Protein AF-A0A9P6HU43-F1 (afdb_monomer)

Seco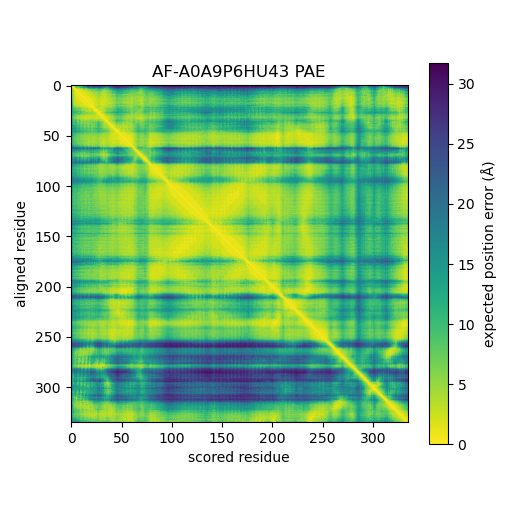ndary structure (DSSP, 8-state):
-PPPHHHHHHHHHHHHHHHHHHT---BTTB---B-SEE-PPPP--TTS-HHHHHHHHHHHHTS---TT-SB--TT----HHHHHHHHHHHS--S--HHHHHHHHHHHHHHHHHHHHHHHHHHHHHHHHHHHHHTTTTTT--HHHHHHHH-HHHHHHHHHHHHHHHHHHHHHTT--SHHHHHHHHHHHHHHHHHH-SS--TTTEEEEEPP-TTSHHHHHHHHHTTPPPPP-TTEEEEE-EE-TTHHHHHHHHHHH---SS--EEEEEEE-TT------SS-----SS----------EEEETTEEEE----PPSS-EEEEEEES-------EE---

Nearest PDB structures (foldseek):
  3g6i-assembly1_A-2  TM=4.650E-01  e=1.103E+00  Bacteroides thetaiotaomicron VPI-5482
  5i6j-assembly1_A-2  TM=5.867E-01  e=7.299E+00  Homo sapiens
  1g73-assembly2_B  TM=2.980E-01  e=1.232E+00  Homo sapiens
  6h2f-assembly1_J  TM=3.408E-01  e=2.683E+00  Aeromonas hydrophila subsp. hydrophila AL09-71
  6yvd-assembly1_D  TM=2.848E-01  e=2.032E+00  Saccharomyces cerevisiae S288C

Solvent-accessible surface area (backbone atoms only — not comparable to full-atom values): 19223 Å² total; per-residue (Å²): 126,89,65,50,73,41,45,53,35,52,54,40,48,53,49,51,49,54,34,62,74,64,71,58,82,40,39,92,93,36,63,56,68,42,72,36,50,60,68,85,73,60,78,83,50,100,43,46,56,64,28,57,35,41,26,43,53,37,58,65,65,38,55,15,74,47,79,71,41,61,50,40,38,93,78,52,89,51,32,49,72,52,51,52,50,56,48,62,74,68,57,88,48,79,66,56,72,70,59,39,52,49,39,55,50,27,48,53,50,27,53,53,25,48,56,48,27,54,57,30,44,56,51,44,48,56,52,50,50,55,31,48,77,69,56,73,45,71,86,54,34,46,77,66,45,38,79,81,75,24,64,68,34,54,52,23,50,54,46,30,52,52,28,47,52,52,29,54,54,53,49,62,75,46,77,53,74,62,24,52,50,50,52,51,54,50,50,29,47,46,50,17,74,65,38,76,55,61,40,90,52,29,18,32,49,17,31,57,92,58,88,77,46,62,65,52,48,49,49,16,61,76,70,71,38,71,38,77,77,65,50,53,41,37,35,34,56,23,67,47,43,86,62,52,62,59,52,52,50,52,52,62,72,67,48,86,68,95,83,51,65,52,74,48,78,46,76,45,57,65,88,64,76,59,74,83,73,76,35,27,64,74,71,56,99,57,80,68,65,69,79,64,78,89,40,59,22,40,70,52,97,87,39,74,49,60,66,84,72,83,58,62,89,51,66,46,80,47,75,50,73,42,75,79,85,81,86,76,72,70,43,69,32,81,77

Foldseek 3Di:
DDADLLNQQQVLLVVVLCCVVAVPFADQVGFAAAELADDDQQDFDPLEDCQSNQQRLCCVQQQDDDLLESYRDNPHDGGPLRVVLVVLLPDCLPDDDPLNVQLNVLSVQLVVLLVQLVVLLVVLVVVVVVCVVVCVCPLAFSLRVCVPPRVSNVVSLVSNVVSLVSNLVSLVVRDDPSSVVSSVVSVLSSCQSRDFDDDPLRWDKHQDDDLPCPVQSVCCVVVVHRGDDSSRIGIHFGKDQPCPNVVVVVDVVVPDDPPDWDKDKDKDFQPDRRDPPGRNRDDDPDPSPHPPDAFHFYCDPSDTHGPPDSRDGGMDMDMDTDRDDHDTDMDTGVD

Structure (mmCIF, N/CA/C/O backbone):
data_AF-A0A9P6HU43-F1
#
_entry.id   AF-A0A9P6HU43-F1
#
loop_
_atom_site.group_PDB
_atom_site.id
_atom_site.type_symbol
_atom_site.label_atom_id
_atom_site.label_alt_id
_atom_site.label_comp_id
_atom_site.label_asym_id
_atom_site.label_entity_id
_atom_site.label_seq_id
_atom_site.pdbx_PDB_ins_code
_atom_site.Cartn_x
_atom_site.Cartn_y
_atom_site.Cartn_z
_atom_site.occupancy
_atom_site.B_iso_or_equiv
_atom_site.auth_seq_id
_atom_site.auth_comp_id
_atom_site.auth_asym_id
_atom_site.auth_atom_id
_atom_site.pdbx_PDB_model_num
ATOM 1 N N . MET A 1 1 ? 12.531 -18.047 17.718 1.00 34.84 1 MET A N 1
ATOM 2 C CA . MET A 1 1 ? 12.399 -19.137 18.714 1.00 34.84 1 MET A CA 1
ATOM 3 C C . MET A 1 1 ? 11.610 -20.216 18.009 1.00 34.84 1 MET A C 1
ATOM 5 O O . MET A 1 1 ? 10.640 -19.823 17.377 1.00 34.84 1 MET A O 1
ATOM 9 N N . PRO A 1 2 ? 12.009 -21.497 18.045 1.00 39.94 2 PRO A N 1
ATOM 10 C CA . PRO A 1 2 ? 11.183 -22.535 17.442 1.00 39.94 2 PRO A CA 1
ATOM 11 C C . PRO A 1 2 ? 9.837 -22.561 18.176 1.00 39.94 2 PRO A C 1
ATOM 13 O O . PRO A 1 2 ? 9.814 -22.695 19.400 1.00 39.94 2 PRO A O 1
ATOM 16 N N . CYS A 1 3 ? 8.750 -22.329 17.440 1.00 57.25 3 CYS A N 1
ATOM 17 C CA . CYS A 1 3 ? 7.381 -22.476 17.934 1.00 57.25 3 CYS A CA 1
ATOM 18 C C . CYS A 1 3 ? 7.157 -23.951 18.306 1.00 57.25 3 CYS A C 1
ATOM 20 O O . CYS A 1 3 ? 7.658 -24.834 17.607 1.00 57.25 3 CYS A O 1
ATOM 22 N N . SER A 1 4 ? 6.451 -24.239 19.401 1.00 65.62 4 SER A N 1
ATOM 23 C CA . SER A 1 4 ? 6.096 -25.626 19.730 1.00 65.62 4 SER A CA 1
ATOM 24 C C . SER A 1 4 ? 5.106 -26.186 18.693 1.00 65.62 4 SER A C 1
ATOM 26 O O . SER A 1 4 ? 4.400 -25.428 18.023 1.00 65.62 4 SER A O 1
ATOM 28 N N . ASN A 1 5 ? 5.006 -27.515 18.559 1.00 66.00 5 ASN A N 1
ATOM 29 C CA . ASN A 1 5 ? 3.969 -28.131 17.713 1.00 66.00 5 ASN A CA 1
ATOM 30 C C . ASN A 1 5 ? 2.555 -27.730 18.170 1.00 66.00 5 ASN A C 1
ATOM 32 O O . ASN A 1 5 ? 1.656 -27.585 17.343 1.00 66.00 5 ASN A O 1
ATOM 36 N N . ALA A 1 6 ? 2.375 -27.504 19.473 1.00 67.00 6 ALA A N 1
ATOM 37 C CA . ALA A 1 6 ? 1.127 -27.016 20.038 1.00 67.00 6 ALA A CA 1
ATOM 38 C C . ALA A 1 6 ? 0.809 -25.579 19.579 1.00 67.00 6 ALA A C 1
ATOM 40 O O . ALA A 1 6 ? -0.312 -25.305 19.152 1.00 67.00 6 ALA A O 1
ATOM 41 N N . ASP A 1 7 ? 1.794 -24.675 19.565 1.00 66.81 7 ASP A N 1
ATOM 42 C CA . ASP A 1 7 ? 1.605 -23.321 19.028 1.00 66.81 7 ASP A CA 1
ATOM 43 C C . ASP A 1 7 ? 1.235 -23.361 17.537 1.00 66.81 7 ASP A C 1
ATOM 45 O O . ASP A 1 7 ? 0.316 -22.667 17.104 1.00 66.81 7 ASP A O 1
ATOM 49 N N . ARG A 1 8 ? 1.899 -24.217 16.747 1.00 69.50 8 ARG A N 1
ATOM 50 C CA . ARG A 1 8 ? 1.577 -24.427 15.323 1.00 69.50 8 ARG A CA 1
ATOM 51 C C . ARG A 1 8 ? 0.121 -24.860 15.123 1.00 69.50 8 ARG A C 1
ATOM 53 O O . ARG A 1 8 ? -0.598 -24.247 14.335 1.00 69.50 8 ARG A O 1
ATOM 60 N N . ASN A 1 9 ? -0.332 -25.872 15.860 1.00 72.56 9 ASN A N 1
ATOM 61 C CA . ASN A 1 9 ? -1.702 -26.379 15.755 1.00 72.56 9 ASN A CA 1
ATOM 62 C C . ASN A 1 9 ? -2.754 -25.342 16.179 1.00 72.56 9 ASN A C 1
ATOM 64 O O . ASN A 1 9 ? -3.801 -25.242 15.539 1.00 72.56 9 ASN A O 1
ATOM 68 N N . LEU A 1 10 ? -2.472 -24.529 17.204 1.00 73.31 10 LEU A N 1
ATOM 69 C CA . LEU A 1 10 ? -3.344 -23.420 17.604 1.00 73.31 10 LEU A CA 1
ATOM 70 C C . LEU A 1 10 ? -3.546 -22.432 16.444 1.00 73.31 10 LEU A C 1
ATOM 72 O O . LEU A 1 10 ? -4.669 -22.018 16.151 1.00 73.31 10 LEU A O 1
ATOM 76 N N . TRP A 1 11 ? -2.463 -22.047 15.771 1.00 73.25 11 TRP A N 1
ATOM 77 C CA . TRP A 1 11 ? -2.522 -21.048 14.707 1.00 73.25 11 TRP A CA 1
ATOM 78 C C . TRP A 1 11 ? -3.239 -21.548 13.458 1.00 73.25 11 TRP A C 1
ATOM 80 O O . TRP A 1 11 ? -4.011 -20.796 12.861 1.00 73.25 11 TRP A O 1
ATOM 90 N N . LEU A 1 12 ? -3.052 -22.816 13.102 1.00 74.88 12 LEU A N 1
ATOM 91 C CA . LEU A 1 12 ? -3.792 -23.447 12.014 1.00 74.88 12 LEU A CA 1
ATOM 92 C C . LEU A 1 12 ? -5.278 -23.653 12.366 1.00 74.88 12 LEU A C 1
ATOM 94 O O . LEU A 1 12 ? -6.129 -23.439 11.504 1.00 74.88 12 LEU A O 1
ATOM 98 N N . ALA A 1 13 ? -5.627 -23.959 13.627 1.00 75.00 13 ALA A N 1
ATOM 99 C CA . ALA A 1 13 ? -7.030 -23.961 14.085 1.00 75.00 13 ALA A CA 1
ATOM 100 C C . ALA A 1 13 ? -7.669 -22.593 13.890 1.00 75.00 13 ALA A C 1
ATOM 102 O O . ALA A 1 13 ? -8.751 -22.485 13.320 1.00 75.00 13 ALA A O 1
ATOM 103 N N . TYR A 1 14 ? -6.992 -21.544 14.357 1.00 76.44 14 TYR A N 1
ATOM 104 C CA . TYR A 1 14 ? -7.463 -20.176 14.198 1.00 76.44 14 TYR A CA 1
ATOM 105 C C . TYR A 1 14 ? -7.633 -19.810 12.716 1.00 76.44 14 TYR A C 1
ATOM 107 O O . TYR A 1 14 ? -8.646 -19.231 12.330 1.00 76.44 14 TYR A O 1
ATOM 115 N N . ALA A 1 15 ? -6.669 -20.185 11.877 1.00 77.38 15 ALA A N 1
ATOM 116 C CA . ALA A 1 15 ? -6.701 -19.955 10.440 1.00 77.38 15 ALA A CA 1
ATOM 117 C C . ALA A 1 15 ? -7.905 -20.612 9.758 1.00 77.38 15 ALA A C 1
ATOM 119 O O . ALA A 1 15 ? -8.655 -19.944 9.043 1.00 77.38 15 ALA A O 1
ATOM 120 N N . ASN A 1 16 ? -8.109 -21.903 10.021 1.00 77.19 16 ASN A N 1
ATOM 121 C CA . ASN A 1 16 ? -9.241 -22.660 9.499 1.00 77.19 16 ASN A CA 1
ATOM 122 C C . ASN A 1 16 ? -10.567 -22.111 10.025 1.00 77.19 16 ASN A C 1
ATOM 124 O O . ASN A 1 16 ? -11.508 -21.962 9.254 1.00 77.19 16 ASN A O 1
ATOM 128 N N . ALA A 1 17 ? -10.615 -21.694 11.289 1.00 76.69 17 ALA A N 1
ATOM 129 C CA . ALA A 1 17 ? -11.792 -21.068 11.867 1.00 76.69 17 ALA A CA 1
ATOM 130 C C . ALA A 1 17 ? -12.197 -19.774 11.161 1.00 76.69 17 ALA A C 1
ATOM 132 O O . ALA A 1 17 ? -13.372 -19.568 10.869 1.00 76.69 17 ALA A O 1
ATOM 133 N N . VAL A 1 18 ? -11.234 -18.902 10.852 1.00 78.50 18 VAL A N 1
ATOM 134 C CA . VAL A 1 18 ? -11.509 -17.677 10.092 1.00 78.50 18 VAL A CA 1
ATOM 135 C C . VAL A 1 18 ? -11.930 -18.013 8.659 1.00 78.50 18 VAL A C 1
ATOM 137 O O . VAL A 1 18 ? -12.870 -17.400 8.157 1.00 78.50 18 VAL A O 1
ATOM 140 N N . LYS A 1 19 ? -11.276 -18.989 8.013 1.00 80.62 19 LYS A N 1
ATOM 141 C CA . LYS A 1 19 ? -11.620 -19.462 6.663 1.00 80.62 19 LYS A CA 1
ATOM 142 C C . LYS A 1 19 ? -13.076 -19.933 6.607 1.00 80.62 19 LYS A C 1
ATOM 144 O O . LYS A 1 19 ? -13.870 -19.349 5.870 1.00 80.62 19 LYS A O 1
ATOM 149 N N . GLU A 1 20 ? -13.448 -20.871 7.476 1.00 79.44 20 GLU A N 1
ATOM 150 C CA . GLU A 1 20 ? -14.803 -21.422 7.582 1.00 79.44 20 GLU A CA 1
ATOM 151 C C . GLU A 1 20 ? -15.842 -20.359 7.955 1.00 79.44 20 GLU A C 1
ATOM 153 O O . GLU A 1 20 ? -16.862 -20.239 7.280 1.00 79.44 20 GLU A O 1
ATOM 158 N N . ALA A 1 21 ? -15.572 -19.530 8.971 1.00 77.44 21 ALA A N 1
ATOM 159 C CA . ALA A 1 21 ? -16.493 -18.469 9.383 1.00 77.44 21 ALA A CA 1
ATOM 160 C C . ALA A 1 21 ? -16.706 -17.414 8.286 1.00 77.44 21 ALA A C 1
ATOM 162 O O . ALA A 1 21 ? -17.780 -16.821 8.188 1.00 77.44 21 ALA A O 1
ATOM 163 N N . SER A 1 22 ? -15.687 -17.159 7.462 1.00 78.69 22 SER A N 1
ATOM 164 C CA . SER A 1 22 ? -15.792 -16.224 6.341 1.00 78.69 22 SER A CA 1
ATOM 165 C C . SER A 1 22 ? -16.508 -16.822 5.124 1.00 78.69 22 SER A C 1
ATOM 167 O O . SER A 1 22 ? -17.051 -16.067 4.317 1.00 78.69 22 SER A O 1
ATOM 169 N N . GLY A 1 23 ? -16.529 -18.154 4.992 1.00 79.31 23 GLY A N 1
ATOM 170 C CA . GLY A 1 23 ? -17.006 -18.855 3.798 1.00 79.31 23 GLY A CA 1
ATOM 171 C C . GLY A 1 23 ? -16.123 -18.625 2.565 1.00 79.31 23 GLY A C 1
ATOM 172 O O . GLY A 1 23 ? -16.615 -18.699 1.438 1.00 79.31 23 GLY A O 1
ATOM 173 N N . PHE A 1 24 ? -14.852 -18.265 2.769 1.00 81.06 24 PHE A N 1
ATOM 174 C CA . PHE A 1 24 ? -13.880 -18.054 1.702 1.00 81.06 24 PHE A CA 1
ATOM 175 C C . PHE A 1 24 ? -13.086 -19.331 1.442 1.00 81.06 24 PHE A C 1
ATOM 177 O O . PHE A 1 24 ? -12.470 -19.857 2.364 1.00 81.06 24 PHE A O 1
ATOM 184 N N . GLU A 1 25 ? -13.030 -19.762 0.182 1.00 82.56 25 GLU A N 1
ATOM 185 C CA . GLU A 1 25 ? -12.295 -20.957 -0.236 1.00 82.56 25 GLU A CA 1
ATOM 186 C C . GLU A 1 25 ? -11.115 -20.555 -1.146 1.00 82.56 25 GLU A C 1
ATOM 188 O O . GLU A 1 25 ? -11.328 -20.237 -2.321 1.00 82.56 25 GLU A O 1
ATOM 193 N N . PRO A 1 26 ? -9.878 -20.511 -0.618 1.00 80.56 26 PRO A N 1
ATOM 194 C CA . PRO A 1 26 ? -8.671 -20.242 -1.399 1.00 80.56 26 PRO A CA 1
ATOM 195 C C . PRO A 1 26 ? -8.408 -21.338 -2.439 1.00 80.56 26 PRO A C 1
ATOM 197 O O . PRO A 1 26 ? -8.713 -22.511 -2.216 1.00 80.56 26 PRO A O 1
ATOM 200 N N . ASP A 1 27 ? -7.779 -20.975 -3.555 1.00 77.69 27 ASP A N 1
ATOM 201 C CA . ASP A 1 27 ? -7.363 -21.912 -4.601 1.00 77.69 27 ASP A CA 1
ATOM 202 C C . ASP A 1 27 ? -5.948 -21.589 -5.116 1.00 77.69 27 ASP A C 1
ATOM 204 O O . ASP A 1 27 ? -5.240 -20.753 -4.565 1.00 77.69 27 ASP A O 1
ATOM 208 N N . HIS A 1 28 ? -5.510 -22.264 -6.179 1.00 71.06 28 HIS A N 1
ATOM 209 C CA . HIS A 1 28 ? -4.186 -22.058 -6.779 1.00 71.06 28 HIS A CA 1
ATOM 210 C C . HIS A 1 28 ? -3.930 -20.640 -7.329 1.00 71.06 28 HIS A C 1
ATOM 212 O O . HIS A 1 28 ? -2.781 -20.288 -7.569 1.00 71.06 28 HIS A O 1
ATOM 218 N N . ASN A 1 29 ? -4.967 -19.826 -7.545 1.00 74.50 29 ASN A N 1
ATOM 219 C CA . ASN A 1 29 ? -4.846 -18.434 -7.990 1.00 74.50 29 ASN A CA 1
ATOM 220 C C . ASN A 1 29 ? -5.158 -17.430 -6.874 1.00 74.50 29 ASN A C 1
ATOM 222 O O . ASN A 1 29 ? -5.036 -16.220 -7.083 1.00 74.50 29 ASN A O 1
ATOM 226 N N . VAL A 1 30 ? -5.612 -17.907 -5.715 1.00 78.94 30 VAL A N 1
ATOM 227 C CA . VAL A 1 30 ? -6.157 -17.080 -4.646 1.00 78.94 30 VAL A CA 1
ATOM 228 C C . VAL A 1 30 ? -5.616 -17.564 -3.310 1.00 78.94 30 VAL A C 1
ATOM 230 O O . VAL A 1 30 ? -6.031 -18.601 -2.806 1.00 78.94 30 VAL A O 1
ATOM 233 N N . ALA A 1 31 ? -4.742 -16.764 -2.702 1.00 78.62 31 ALA A N 1
ATOM 234 C CA . ALA A 1 31 ? -4.205 -17.029 -1.375 1.00 78.62 31 ALA A CA 1
ATOM 235 C C . ALA A 1 31 ? -4.963 -16.255 -0.284 1.00 78.62 31 ALA A C 1
ATOM 237 O O . ALA A 1 31 ? -5.341 -15.094 -0.464 1.00 78.62 31 ALA A O 1
ATOM 238 N N . MET A 1 32 ? -5.143 -16.886 0.875 1.00 79.50 32 MET A N 1
ATOM 239 C CA . MET A 1 32 ? -5.670 -16.259 2.084 1.00 79.50 32 MET A CA 1
ATOM 240 C C . MET A 1 32 ? -4.535 -15.957 3.053 1.00 79.50 32 MET A C 1
ATOM 242 O O . MET A 1 32 ? -3.799 -16.853 3.455 1.00 79.50 32 MET A O 1
ATOM 246 N N . TYR A 1 33 ? -4.442 -14.698 3.472 1.00 77.25 33 TYR A N 1
ATOM 247 C CA . TYR A 1 33 ? -3.463 -14.243 4.452 1.00 77.25 33 TYR A CA 1
ATOM 248 C C . TYR A 1 33 ? -4.157 -13.809 5.732 1.00 77.25 33 TYR A C 1
ATOM 250 O O . TYR A 1 33 ? -5.131 -13.054 5.703 1.00 77.25 33 TYR A O 1
ATOM 258 N N . LEU A 1 34 ? -3.627 -14.242 6.871 1.00 75.12 34 LEU A N 1
ATOM 259 C CA . LEU A 1 34 ? -4.175 -13.881 8.171 1.00 75.12 34 LEU A CA 1
ATOM 260 C C . LEU A 1 34 ? -3.438 -12.696 8.760 1.00 75.12 34 LEU A C 1
ATOM 262 O O . LEU A 1 34 ? -2.214 -12.699 8.880 1.00 75.12 34 LEU A O 1
ATOM 266 N N . ALA A 1 35 ? -4.190 -11.683 9.183 1.00 70.88 35 ALA A N 1
ATOM 267 C CA . ALA A 1 35 ? -3.620 -10.555 9.895 1.00 70.88 35 ALA A CA 1
ATOM 268 C C . ALA A 1 35 ? -2.985 -11.028 11.211 1.00 70.88 35 ALA A C 1
ATOM 270 O O . ALA A 1 35 ? -3.666 -11.558 12.086 1.00 70.88 35 ALA A O 1
ATOM 271 N N . ARG A 1 36 ? -1.685 -10.771 11.376 1.00 63.72 36 ARG A N 1
ATOM 272 C CA . ARG A 1 36 ? -0.961 -11.030 12.626 1.00 63.72 36 ARG A CA 1
ATOM 273 C C . ARG A 1 36 ? -1.453 -10.145 13.768 1.00 63.72 36 ARG A C 1
ATOM 275 O O . ARG A 1 36 ? -1.356 -10.546 14.906 1.00 63.72 36 ARG A O 1
ATOM 282 N N . ASN A 1 37 ? -2.058 -8.986 13.490 1.00 63.31 37 ASN A N 1
ATOM 283 C CA . ASN A 1 37 ? -2.626 -8.119 14.529 1.00 63.31 37 ASN A CA 1
ATOM 284 C C . ASN A 1 37 ? -4.093 -7.844 14.237 1.00 63.31 37 ASN A C 1
ATOM 286 O O . ASN A 1 37 ? -4.431 -7.423 13.127 1.00 63.31 37 ASN A O 1
ATOM 290 N N . ALA A 1 38 ? -4.941 -7.960 15.257 1.00 68.69 38 ALA A N 1
ATOM 291 C CA . ALA A 1 38 ? -6.293 -7.431 15.185 1.00 68.69 38 ALA A CA 1
ATOM 292 C C . ALA A 1 38 ? -6.217 -5.897 15.201 1.00 68.69 38 ALA A C 1
ATOM 294 O O . ALA A 1 38 ? -5.780 -5.280 16.179 1.00 68.69 38 ALA A O 1
ATOM 295 N N . ARG A 1 39 ? -6.624 -5.264 14.097 1.00 67.81 39 ARG A N 1
ATOM 296 C CA . ARG A 1 39 ? -6.606 -3.805 13.945 1.00 67.81 39 ARG A CA 1
ATOM 297 C C . ARG A 1 39 ? -8.017 -3.249 13.971 1.00 67.81 39 ARG A C 1
ATOM 299 O O . ARG A 1 39 ? -8.950 -3.843 13.439 1.00 67.81 39 ARG A O 1
ATOM 306 N N . LYS A 1 40 ? -8.159 -2.063 14.559 1.00 72.81 40 LYS A N 1
ATOM 307 C CA . LYS A 1 40 ? -9.394 -1.290 14.435 1.00 72.81 40 LYS A CA 1
ATOM 308 C C . LYS A 1 40 ? -9.578 -0.913 12.967 1.00 72.81 40 LYS A C 1
ATOM 310 O O . LYS A 1 40 ? -8.657 -0.375 12.352 1.00 72.81 40 LYS A O 1
ATOM 315 N N . GLY A 1 41 ? -10.758 -1.200 12.425 1.00 74.56 41 GLY A N 1
ATOM 316 C CA . GLY A 1 41 ? -11.125 -0.753 11.087 1.00 74.56 41 GLY A CA 1
ATOM 317 C C . GLY A 1 41 ? -11.217 0.780 10.996 1.00 74.56 41 GLY A C 1
ATOM 318 O O . GLY A 1 41 ? -11.327 1.452 12.028 1.00 74.56 41 GLY A O 1
ATOM 319 N N . PRO A 1 42 ? -11.168 1.347 9.777 1.00 78.44 42 PRO A N 1
ATOM 320 C CA . PRO A 1 42 ? -11.394 2.771 9.560 1.00 78.44 42 PRO A CA 1
ATOM 321 C C . PRO A 1 42 ? -12.686 3.290 10.216 1.00 78.44 42 PRO A C 1
ATOM 323 O O . PRO A 1 42 ? -13.775 2.756 10.024 1.00 78.44 42 PRO A O 1
ATOM 326 N N . PHE A 1 43 ? -12.586 4.386 10.971 1.00 78.56 43 PHE A N 1
ATOM 327 C CA . PHE A 1 43 ? -13.770 5.041 11.522 1.00 78.56 43 PHE A CA 1
ATOM 328 C C . PHE A 1 43 ? -14.611 5.664 10.401 1.00 78.56 43 PHE A C 1
ATOM 330 O O . PHE A 1 43 ? -14.093 6.430 9.589 1.00 78.56 43 PHE A O 1
ATOM 337 N N . ILE A 1 44 ? -15.920 5.402 10.406 1.00 79.06 44 ILE A N 1
ATOM 338 C CA . ILE A 1 44 ? -16.858 5.932 9.411 1.00 79.06 44 ILE A CA 1
ATOM 339 C C . ILE A 1 44 ? -17.777 6.988 10.022 1.00 79.06 44 ILE A C 1
ATOM 341 O O . ILE A 1 44 ? -18.519 6.735 10.971 1.00 79.06 44 ILE A O 1
ATOM 345 N N . SER A 1 45 ? -17.743 8.193 9.453 1.00 80.56 45 SER A N 1
ATOM 346 C CA . SER A 1 45 ? -18.680 9.279 9.743 1.00 80.56 45 SER A CA 1
ATOM 347 C C . SER A 1 45 ? -18.540 10.377 8.695 1.00 80.56 45 SER A C 1
ATOM 349 O O . SER A 1 45 ? -17.424 10.706 8.310 1.00 80.56 45 SER A O 1
ATOM 351 N N . SER A 1 46 ? -19.632 11.066 8.347 1.00 81.38 46 SER A N 1
ATOM 352 C CA . SER A 1 46 ? -19.575 12.293 7.527 1.00 81.38 46 SER A CA 1
ATOM 353 C C . SER A 1 46 ? -18.765 13.430 8.173 1.00 81.38 46 SER A C 1
ATOM 355 O O . SER A 1 46 ? -18.514 14.464 7.556 1.00 81.38 46 SER A O 1
ATOM 357 N N . LYS A 1 47 ? -18.373 13.262 9.441 1.00 83.62 47 LYS A N 1
ATOM 358 C CA . LYS A 1 47 ? -17.554 14.194 10.222 1.00 83.62 47 LYS A CA 1
ATOM 359 C C . LYS A 1 47 ? -16.067 13.849 10.222 1.00 83.62 47 LYS A C 1
ATOM 361 O O . LYS A 1 47 ? -15.287 14.651 10.738 1.00 83.62 47 LYS A O 1
ATOM 366 N N . ILE A 1 48 ? -15.689 12.693 9.678 1.00 86.25 48 ILE A N 1
ATOM 367 C CA . ILE A 1 48 ? -14.301 12.263 9.518 1.00 86.25 48 ILE A CA 1
ATOM 368 C C . ILE A 1 48 ? -13.875 12.546 8.073 1.00 86.25 48 ILE A C 1
ATOM 370 O O .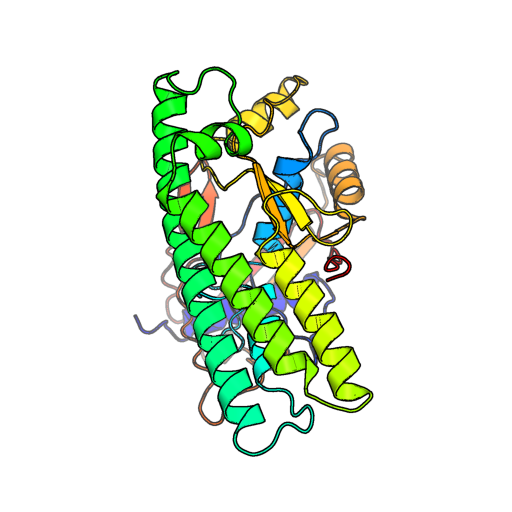 ILE A 1 48 ? -14.566 12.117 7.152 1.00 86.25 48 ILE A O 1
ATOM 374 N N . PRO A 1 49 ? -12.768 13.275 7.853 1.00 88.25 49 PRO A N 1
ATOM 375 C CA . PRO A 1 49 ? -12.204 13.448 6.519 1.00 88.25 49 PRO A CA 1
ATOM 376 C C . PRO A 1 49 ? -11.826 12.111 5.868 1.00 88.25 49 PRO A C 1
ATOM 378 O O . PRO A 1 49 ? -11.296 11.215 6.532 1.00 88.25 49 PRO A O 1
ATOM 381 N N . THR A 1 50 ? -12.078 11.985 4.566 1.00 88.00 50 THR A N 1
ATOM 382 C CA . THR A 1 50 ? -11.872 10.748 3.799 1.00 88.00 50 THR A CA 1
ATOM 383 C C . THR A 1 50 ? -10.418 10.275 3.820 1.00 88.00 50 THR A C 1
ATOM 385 O O . THR A 1 50 ? -10.167 9.077 3.764 1.00 88.00 50 THR A O 1
ATOM 388 N N . GLU A 1 51 ? -9.453 11.177 3.990 1.00 88.81 51 GLU A N 1
ATOM 389 C CA . GLU A 1 51 ? -8.026 10.856 4.053 1.00 88.81 51 GLU A CA 1
ATOM 390 C C . GLU A 1 51 ? -7.688 9.881 5.191 1.00 88.81 51 GLU A C 1
ATOM 392 O O . GLU A 1 51 ? -6.780 9.062 5.054 1.00 88.81 51 GLU A O 1
ATOM 397 N N . TYR A 1 52 ? -8.432 9.920 6.301 1.00 87.31 52 TYR A N 1
ATOM 398 C CA . TYR A 1 52 ? -8.265 8.965 7.400 1.00 87.31 52 TYR A CA 1
ATOM 399 C C . TYR A 1 52 ? -8.784 7.570 7.049 1.00 87.31 52 TYR A C 1
ATOM 401 O O . TYR A 1 52 ? -8.208 6.569 7.472 1.00 87.31 52 TYR A O 1
ATOM 409 N N . ILE A 1 53 ? -9.867 7.503 6.273 1.00 87.12 53 ILE A N 1
ATOM 410 C CA . ILE A 1 53 ? -10.445 6.243 5.801 1.00 87.12 53 ILE A CA 1
ATOM 411 C C . ILE A 1 53 ? -9.511 5.628 4.755 1.00 87.12 53 ILE A C 1
ATOM 413 O O . ILE A 1 53 ? -9.111 4.473 4.892 1.00 87.12 53 ILE A O 1
ATOM 417 N N . ASN A 1 54 ? -9.086 6.435 3.780 1.00 88.31 54 ASN A N 1
ATOM 418 C CA . ASN A 1 54 ? -8.140 6.052 2.735 1.00 88.31 54 ASN A CA 1
ATOM 419 C C . ASN A 1 54 ? -6.837 5.506 3.317 1.00 88.31 54 ASN A C 1
ATOM 421 O O . ASN A 1 54 ? -6.357 4.483 2.845 1.00 88.31 54 ASN A O 1
ATOM 425 N N . ALA A 1 55 ? -6.291 6.132 4.365 1.00 85.62 55 ALA A N 1
ATOM 426 C CA . ALA A 1 55 ? -5.087 5.644 5.035 1.00 85.62 55 ALA A CA 1
ATOM 427 C C . ALA A 1 55 ? -5.244 4.216 5.554 1.00 85.62 55 ALA A C 1
ATOM 429 O O . ALA A 1 55 ? -4.367 3.387 5.346 1.00 85.62 55 ALA A O 1
ATOM 430 N N . ARG A 1 56 ? -6.377 3.902 6.186 1.00 81.88 56 ARG A N 1
ATOM 431 C CA . ARG A 1 56 ? -6.626 2.569 6.742 1.00 81.88 56 ARG A CA 1
ATOM 432 C C . ARG A 1 56 ? -6.931 1.526 5.674 1.00 81.88 56 ARG A C 1
ATOM 434 O O . ARG A 1 56 ? -6.489 0.392 5.819 1.00 81.88 56 ARG A O 1
ATOM 441 N N . ILE A 1 57 ? -7.640 1.900 4.609 1.00 85.06 57 ILE A N 1
ATOM 442 C CA . ILE A 1 57 ? -7.848 1.019 3.450 1.00 85.06 57 ILE A CA 1
ATOM 443 C C . ILE A 1 57 ? -6.501 0.732 2.777 1.00 85.06 57 ILE A C 1
ATOM 445 O O . ILE A 1 57 ? -6.152 -0.424 2.573 1.00 85.06 57 ILE A O 1
ATOM 449 N N . TYR A 1 58 ? -5.701 1.765 2.511 1.00 84.56 58 TYR A N 1
ATOM 450 C CA . TYR A 1 58 ? -4.361 1.619 1.947 1.00 84.56 58 TYR A CA 1
ATOM 451 C C . TYR A 1 58 ? -3.449 0.763 2.835 1.00 84.56 58 TYR A C 1
ATOM 453 O O . TYR A 1 58 ? -2.818 -0.168 2.351 1.00 84.56 58 TYR A O 1
ATOM 461 N N . GLU A 1 59 ? -3.419 1.013 4.147 1.00 79.31 59 GLU A N 1
ATOM 462 C CA . GLU A 1 59 ? -2.679 0.183 5.102 1.00 79.31 59 GLU A CA 1
ATOM 463 C C . GLU A 1 59 ? -3.176 -1.269 5.132 1.00 79.31 59 GLU A C 1
ATOM 465 O O . GLU A 1 59 ? -2.389 -2.164 5.424 1.00 79.31 59 GLU A O 1
ATOM 470 N N . ALA A 1 60 ? -4.458 -1.535 4.892 1.00 76.88 60 ALA A N 1
ATOM 471 C CA . ALA A 1 60 ? -4.966 -2.902 4.835 1.00 76.88 60 ALA A CA 1
ATOM 472 C C . ALA A 1 60 ? -4.574 -3.604 3.525 1.00 76.88 60 ALA A C 1
ATOM 474 O O . ALA A 1 60 ? -4.289 -4.797 3.544 1.00 76.88 60 ALA A O 1
ATOM 475 N N . CYS A 1 61 ? -4.537 -2.874 2.407 1.00 78.00 61 CYS A N 1
ATOM 476 C CA . CYS A 1 61 ? -4.424 -3.460 1.070 1.00 78.00 61 CYS A CA 1
ATOM 477 C C . CYS A 1 61 ? -3.016 -3.425 0.474 1.00 78.00 61 CYS A C 1
ATOM 479 O O . CYS A 1 61 ? -2.617 -4.375 -0.192 1.00 78.00 61 CYS A O 1
ATOM 481 N N . ASP A 1 62 ? -2.254 -2.355 0.698 1.00 75.94 62 ASP A N 1
ATOM 482 C CA . ASP A 1 62 ? -0.900 -2.216 0.153 1.00 75.94 62 ASP A CA 1
ATOM 483 C C . ASP A 1 62 ? 0.175 -2.710 1.136 1.00 75.94 62 ASP A C 1
ATOM 485 O O . ASP A 1 62 ? 1.342 -2.849 0.771 1.00 75.94 62 ASP A O 1
ATOM 489 N N . ASN A 1 63 ? -0.183 -3.062 2.379 1.00 62.44 63 ASN A N 1
ATOM 490 C CA . ASN A 1 63 ? 0.764 -3.735 3.265 1.00 62.44 63 ASN A CA 1
ATOM 491 C C . ASN A 1 63 ? 0.911 -5.233 2.913 1.00 62.44 63 ASN A C 1
ATOM 493 O O . ASN A 1 63 ? 0.150 -6.075 3.374 1.00 62.44 63 ASN A O 1
ATOM 497 N N . ARG A 1 64 ? 2.003 -5.534 2.198 1.00 59.47 64 ARG A N 1
ATOM 498 C CA . ARG A 1 64 ? 3.034 -6.530 2.570 1.00 59.47 64 ARG A CA 1
ATOM 499 C C . ARG A 1 64 ? 2.563 -7.970 2.823 1.00 59.47 64 ARG A C 1
ATOM 501 O O . ARG A 1 64 ? 2.848 -8.560 3.864 1.00 59.47 64 ARG A O 1
ATOM 508 N N . LEU A 1 65 ? 1.914 -8.549 1.816 1.00 56.88 65 LEU A N 1
ATOM 509 C CA . LEU A 1 65 ? 1.717 -9.996 1.692 1.00 56.88 65 LEU A CA 1
ATOM 510 C C . LEU A 1 65 ? 3.056 -10.637 1.289 1.00 56.88 65 LEU A C 1
ATOM 512 O O . LEU A 1 65 ? 3.637 -10.252 0.276 1.00 56.88 65 LEU A O 1
ATOM 516 N N . SER A 1 66 ? 3.573 -11.565 2.095 1.00 57.31 66 SER A N 1
ATOM 517 C CA . SER A 1 66 ? 4.700 -12.412 1.688 1.00 57.31 66 SER A CA 1
ATOM 518 C C . SER A 1 66 ? 4.124 -13.668 1.043 1.00 57.31 66 SER A C 1
ATOM 520 O O . SER A 1 66 ? 3.352 -14.346 1.716 1.00 57.31 66 SER A O 1
ATOM 522 N N . PRO A 1 67 ? 4.476 -14.029 -0.203 1.00 58.69 67 PRO A N 1
ATOM 523 C CA . PRO A 1 67 ? 4.018 -15.291 -0.789 1.00 58.69 67 PRO A CA 1
ATOM 524 C C . PRO A 1 67 ? 4.485 -16.506 0.025 1.00 58.69 67 PRO A C 1
ATOM 526 O O . PRO A 1 67 ? 3.828 -17.539 0.007 1.00 58.69 67 PRO A O 1
ATOM 529 N N . ASP A 1 68 ? 5.571 -16.344 0.785 1.00 57.59 68 ASP A N 1
ATOM 530 C CA . ASP A 1 68 ? 6.199 -17.398 1.573 1.00 57.59 68 ASP A CA 1
ATOM 531 C C . ASP A 1 68 ? 5.621 -17.521 3.008 1.00 57.59 68 ASP A C 1
ATOM 533 O O . ASP A 1 68 ? 6.150 -18.293 3.798 1.00 57.59 68 ASP A O 1
ATOM 537 N N . ASN A 1 69 ? 4.582 -16.759 3.402 1.00 62.53 69 ASN A N 1
ATOM 538 C CA . ASN A 1 69 ? 4.006 -16.851 4.757 1.00 62.53 69 ASN A CA 1
ATOM 539 C C . ASN A 1 69 ? 2.469 -16.731 4.771 1.00 62.53 69 ASN A C 1
ATOM 541 O O . ASN A 1 69 ? 1.899 -15.821 4.170 1.00 62.53 69 ASN A O 1
ATOM 545 N N . LEU A 1 70 ? 1.801 -17.620 5.516 1.00 66.88 70 LEU A N 1
ATOM 546 C CA . LEU A 1 70 ? 0.352 -17.587 5.775 1.00 66.88 70 LEU A CA 1
ATOM 547 C C . LEU A 1 70 ? -0.069 -16.346 6.581 1.00 66.88 70 LEU A C 1
ATOM 549 O O . LEU A 1 70 ? -1.175 -15.820 6.427 1.00 66.88 70 LEU A O 1
ATOM 553 N N . PHE A 1 71 ? 0.816 -15.872 7.455 1.00 66.12 71 PHE A N 1
ATOM 554 C CA . PHE A 1 71 ? 0.585 -14.701 8.279 1.00 66.12 71 PHE A CA 1
ATOM 555 C C . PHE A 1 71 ? 1.119 -13.446 7.608 1.00 66.12 71 PHE A C 1
ATOM 557 O O . PHE A 1 71 ? 2.240 -13.370 7.108 1.00 66.12 71 PHE A O 1
ATOM 564 N N . TYR A 1 72 ? 0.302 -12.409 7.695 1.00 61.56 72 TYR A N 1
ATOM 565 C CA . TYR A 1 72 ? 0.691 -11.041 7.434 1.00 61.56 72 TYR A CA 1
ATOM 566 C C . TYR A 1 72 ? 1.920 -10.668 8.272 1.00 61.56 72 TYR A C 1
ATOM 568 O O . TYR A 1 72 ? 1.863 -10.641 9.506 1.00 61.56 72 TYR A O 1
ATOM 576 N N . ASP A 1 73 ? 3.015 -10.301 7.612 1.00 54.91 73 ASP A N 1
ATOM 577 C CA . ASP A 1 73 ? 4.167 -9.720 8.285 1.00 54.91 73 ASP A CA 1
ATOM 578 C C . ASP A 1 73 ? 4.220 -8.200 8.056 1.00 54.91 73 ASP A C 1
ATOM 580 O O . ASP A 1 73 ? 4.601 -7.750 6.973 1.00 54.91 73 ASP A O 1
ATOM 584 N N . PRO A 1 74 ? 3.925 -7.365 9.073 1.00 48.56 74 PRO A N 1
ATOM 585 C CA . PRO A 1 74 ? 4.072 -5.916 8.943 1.00 48.56 74 PRO A CA 1
ATOM 586 C C . PRO A 1 74 ? 5.522 -5.482 8.648 1.00 48.56 74 PRO A C 1
ATOM 588 O O . PRO A 1 74 ? 5.741 -4.340 8.227 1.00 48.56 74 PRO A O 1
ATOM 591 N N . THR A 1 75 ? 6.515 -6.360 8.867 1.00 46.06 75 THR A N 1
ATOM 592 C CA . THR A 1 75 ? 7.938 -6.070 8.634 1.00 46.06 75 THR A CA 1
ATOM 593 C C . THR A 1 75 ? 8.448 -6.409 7.231 1.00 46.06 75 THR A C 1
ATOM 595 O O . THR A 1 75 ? 9.466 -5.832 6.829 1.00 46.06 75 THR A O 1
ATOM 598 N N . SER A 1 76 ? 7.720 -7.226 6.453 1.00 53.31 76 SER A N 1
ATOM 599 C CA . SER A 1 76 ? 7.986 -7.486 5.024 1.00 53.31 76 SER A CA 1
ATOM 600 C C . SER A 1 76 ? 8.166 -6.154 4.297 1.00 53.31 76 SER A C 1
ATOM 602 O O . SER A 1 76 ? 7.480 -5.196 4.620 1.00 53.31 76 SER A O 1
ATOM 604 N N . ARG A 1 77 ? 9.155 -5.985 3.414 1.00 50.12 77 ARG A N 1
ATOM 605 C CA . ARG A 1 77 ? 9.532 -4.643 2.919 1.00 50.12 77 ARG A CA 1
ATOM 606 C C . ARG A 1 77 ? 8.689 -4.143 1.749 1.00 50.12 77 ARG A C 1
ATOM 608 O O . ARG A 1 77 ? 8.613 -2.922 1.574 1.00 50.12 77 ARG A O 1
ATOM 615 N N . ASP A 1 78 ? 8.027 -5.032 1.018 1.00 61.81 78 ASP A N 1
ATOM 616 C CA . ASP A 1 78 ? 7.477 -4.703 -0.296 1.00 61.81 78 ASP A CA 1
ATOM 617 C C . ASP A 1 78 ? 5.949 -4.701 -0.313 1.00 61.81 78 ASP A C 1
ATOM 619 O O . ASP A 1 78 ? 5.287 -5.604 0.192 1.00 61.81 78 ASP A O 1
ATOM 623 N N . SER A 1 79 ? 5.385 -3.614 -0.841 1.00 74.25 79 SER A N 1
ATOM 624 C CA . SER A 1 79 ? 3.944 -3.412 -0.954 1.00 74.25 79 SER A CA 1
ATOM 625 C C . SER A 1 79 ? 3.358 -4.187 -2.135 1.00 74.25 79 SER A C 1
ATOM 627 O O . SER A 1 79 ? 4.098 -4.630 -3.015 1.00 74.25 79 SER A O 1
ATOM 629 N N . TYR A 1 80 ? 2.037 -4.367 -2.184 1.00 78.31 80 TYR A N 1
ATOM 630 C CA . TYR A 1 80 ? 1.389 -5.026 -3.327 1.00 78.31 80 TYR A CA 1
ATOM 631 C C . TYR A 1 80 ? 1.725 -4.304 -4.640 1.00 78.31 80 TYR A C 1
ATOM 633 O O . TYR A 1 80 ? 2.143 -4.927 -5.616 1.00 78.31 80 TYR A O 1
ATOM 641 N N . THR A 1 81 ? 1.665 -2.97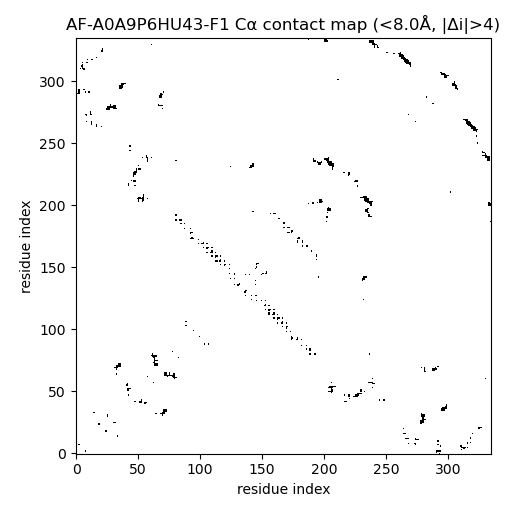2 -4.625 1.00 80.12 81 THR A N 1
ATOM 642 C CA . THR A 1 81 ? 2.007 -2.136 -5.783 1.00 80.12 81 THR A CA 1
ATOM 643 C C . THR A 1 81 ? 3.463 -2.336 -6.236 1.00 80.12 81 THR A C 1
ATOM 645 O O . THR A 1 81 ? 3.748 -2.371 -7.434 1.00 80.12 81 THR A O 1
ATOM 648 N N . ARG A 1 82 ? 4.402 -2.544 -5.299 1.00 79.31 82 ARG A N 1
ATOM 649 C CA . ARG A 1 82 ? 5.800 -2.880 -5.627 1.00 79.31 82 ARG A CA 1
ATOM 650 C C . ARG A 1 82 ? 5.952 -4.286 -6.203 1.00 79.31 82 ARG A C 1
ATOM 652 O O . ARG A 1 82 ? 6.723 -4.456 -7.139 1.00 79.31 82 ARG A O 1
ATOM 659 N N . HIS A 1 83 ? 5.208 -5.274 -5.707 1.00 78.56 83 HIS A N 1
ATOM 660 C CA . HIS A 1 83 ? 5.229 -6.621 -6.287 1.00 78.56 83 HIS A CA 1
ATOM 661 C C . HIS A 1 83 ? 4.724 -6.634 -7.732 1.00 78.56 83 HIS A C 1
ATOM 663 O O . HIS A 1 83 ? 5.309 -7.322 -8.566 1.00 78.56 83 HIS A O 1
ATOM 669 N N . LEU A 1 84 ? 3.703 -5.835 -8.063 1.00 83.94 84 LEU A N 1
ATOM 670 C CA . LEU A 1 84 ? 3.262 -5.682 -9.453 1.00 83.94 84 LEU A CA 1
ATOM 671 C C . LEU A 1 84 ? 4.356 -5.088 -10.347 1.00 83.94 84 LEU A C 1
ATOM 673 O O . LEU A 1 84 ? 4.523 -5.519 -11.485 1.00 83.94 84 LEU A O 1
ATOM 677 N N . MET A 1 85 ? 5.135 -4.135 -9.835 1.00 84.38 85 MET A N 1
ATOM 678 C CA . MET A 1 85 ? 6.286 -3.595 -10.559 1.00 84.38 85 MET A CA 1
ATOM 679 C C . MET A 1 85 ? 7.363 -4.666 -10.790 1.00 84.38 85 MET A C 1
ATOM 681 O O . MET A 1 85 ? 7.840 -4.810 -11.915 1.00 84.38 85 MET A O 1
ATOM 685 N N . THR A 1 86 ? 7.700 -5.459 -9.767 1.00 80.50 86 THR A N 1
ATOM 686 C CA . THR A 1 86 ? 8.634 -6.592 -9.892 1.00 80.50 86 THR A CA 1
ATOM 687 C C . THR A 1 86 ? 8.131 -7.630 -10.893 1.00 80.50 86 THR A C 1
ATOM 689 O O . THR A 1 86 ? 8.913 -8.162 -11.681 1.00 80.50 86 THR A O 1
ATOM 692 N N . TYR A 1 87 ? 6.822 -7.896 -10.905 1.00 85.00 87 TYR A N 1
ATOM 693 C CA . TYR A 1 87 ? 6.191 -8.753 -11.903 1.00 85.00 87 TYR A CA 1
ATOM 694 C C . TYR A 1 87 ? 6.357 -8.175 -13.311 1.00 85.00 87 TYR A C 1
ATOM 696 O O . TYR A 1 87 ? 6.851 -8.860 -14.199 1.00 85.00 87 TYR A O 1
ATOM 704 N N . LEU A 1 88 ? 6.044 -6.894 -13.532 1.00 86.44 88 LEU A N 1
ATOM 705 C CA . LEU A 1 88 ? 6.262 -6.266 -14.839 1.00 86.44 88 LEU A CA 1
ATOM 706 C C . LEU A 1 88 ? 7.731 -6.313 -15.276 1.00 86.44 88 LEU A C 1
ATOM 708 O O . LEU A 1 88 ? 7.997 -6.452 -16.468 1.00 86.44 88 LEU A O 1
ATOM 712 N N . ALA A 1 89 ? 8.682 -6.231 -14.345 1.00 83.38 89 ALA A N 1
ATOM 713 C CA . ALA A 1 89 ? 10.106 -6.354 -14.647 1.00 83.38 89 ALA A CA 1
ATOM 714 C C . ALA A 1 89 ? 10.527 -7.774 -15.078 1.00 83.38 89 ALA A C 1
ATOM 716 O O . ALA A 1 89 ? 11.588 -7.929 -15.687 1.00 83.38 89 ALA A O 1
ATOM 717 N N . SER A 1 90 ? 9.725 -8.804 -14.781 1.00 83.75 90 SER A N 1
ATOM 718 C CA . SER A 1 90 ? 10.009 -10.202 -15.132 1.00 83.75 90 SER A CA 1
ATOM 719 C C . SER A 1 90 ? 9.262 -10.708 -16.372 1.00 83.75 90 SER A C 1
ATOM 721 O O . SER A 1 90 ? 9.644 -11.740 -16.924 1.00 83.75 90 SER A O 1
ATOM 723 N N . VAL A 1 91 ? 8.238 -9.988 -16.847 1.00 85.12 91 VAL A N 1
ATOM 724 C CA . VAL A 1 91 ? 7.473 -10.357 -18.051 1.00 85.12 91 VAL A CA 1
ATOM 725 C C . VAL A 1 91 ? 8.350 -10.283 -19.307 1.00 85.12 91 VAL A C 1
ATOM 727 O O . VAL A 1 91 ? 8.967 -9.258 -19.600 1.00 85.12 91 VAL A O 1
ATOM 730 N N . ASP A 1 92 ? 8.343 -11.352 -20.112 1.00 83.06 92 ASP A N 1
ATOM 731 C CA . ASP A 1 92 ? 8.954 -11.337 -21.445 1.00 83.06 92 ASP A CA 1
ATOM 732 C C . ASP A 1 92 ? 8.088 -10.529 -22.421 1.00 83.06 92 ASP A C 1
ATOM 734 O O . ASP A 1 92 ? 7.046 -10.970 -22.907 1.00 83.06 92 ASP A O 1
ATOM 738 N N . VAL A 1 93 ? 8.548 -9.318 -22.713 1.00 82.38 93 VAL A N 1
ATOM 739 C CA . VAL A 1 93 ? 7.935 -8.386 -23.669 1.00 82.38 93 VAL A CA 1
ATOM 740 C C . VAL A 1 93 ? 8.630 -8.394 -25.032 1.00 82.38 93 VAL A C 1
ATOM 742 O O . VAL A 1 93 ? 8.457 -7.473 -25.830 1.00 82.38 93 VAL A O 1
ATOM 745 N N . GLY A 1 94 ? 9.436 -9.422 -25.311 1.00 82.06 94 GLY A N 1
ATOM 746 C CA . GLY A 1 94 ? 10.192 -9.561 -26.553 1.00 82.06 94 GLY A CA 1
ATOM 747 C C . GLY A 1 94 ? 11.487 -8.747 -26.591 1.00 82.06 94 GLY A C 1
ATOM 748 O O . GLY A 1 94 ? 12.096 -8.625 -27.655 1.00 82.06 94 GLY A O 1
ATOM 749 N N . ALA A 1 95 ? 11.931 -8.202 -25.454 1.00 83.00 95 ALA A N 1
ATOM 750 C CA . ALA A 1 95 ? 13.209 -7.506 -25.343 1.00 83.00 95 ALA A CA 1
ATOM 751 C C . ALA A 1 95 ? 14.378 -8.487 -25.552 1.00 83.00 95 ALA A C 1
ATOM 753 O O . ALA A 1 95 ? 14.396 -9.588 -25.003 1.00 83.00 95 ALA A O 1
ATOM 754 N N . ARG A 1 96 ? 15.388 -8.101 -26.341 1.00 83.38 96 ARG A N 1
ATOM 755 C CA . ARG A 1 96 ? 16.561 -8.943 -26.638 1.00 83.38 96 ARG A CA 1
ATOM 756 C C . ARG A 1 96 ? 17.849 -8.130 -26.549 1.00 83.38 96 ARG A C 1
ATOM 758 O O . ARG A 1 96 ? 17.846 -6.928 -26.806 1.00 83.38 96 ARG A O 1
ATOM 765 N N . GLY A 1 97 ? 18.954 -8.807 -26.231 1.00 86.94 97 GLY A N 1
ATOM 766 C CA . GLY A 1 97 ? 20.297 -8.221 -26.250 1.00 86.94 97 GLY A CA 1
ATOM 767 C C . GLY A 1 97 ? 20.420 -6.978 -25.366 1.00 86.94 97 GLY A C 1
ATOM 768 O O . GLY A 1 97 ? 19.995 -6.986 -24.212 1.00 86.94 97 GLY A O 1
ATOM 769 N N . GLU A 1 98 ? 20.989 -5.912 -25.925 1.00 87.19 98 GLU A N 1
ATOM 770 C CA . GLU A 1 98 ? 21.247 -4.648 -25.222 1.00 87.19 98 GLU A CA 1
ATOM 771 C C . GLU A 1 98 ? 19.969 -3.987 -24.689 1.00 87.19 98 GLU A C 1
ATOM 773 O O . GLU A 1 98 ? 19.978 -3.483 -23.571 1.00 87.19 98 GLU A O 1
ATOM 778 N N . VAL A 1 99 ? 18.847 -4.077 -25.415 1.00 86.50 99 VAL A N 1
ATOM 779 C CA . VAL A 1 99 ? 17.562 -3.486 -24.992 1.00 86.50 99 VAL A CA 1
ATOM 780 C C . VAL A 1 99 ? 17.051 -4.135 -23.703 1.00 86.50 99 VAL A C 1
ATOM 782 O O . VAL A 1 99 ? 16.591 -3.447 -22.795 1.00 86.50 99 VAL A O 1
ATOM 785 N N . ALA A 1 100 ? 17.167 -5.462 -23.584 1.00 86.88 100 ALA A N 1
ATOM 786 C CA . ALA A 1 100 ? 16.772 -6.169 -22.365 1.00 86.88 100 ALA A CA 1
ATOM 787 C C . ALA A 1 100 ? 17.662 -5.785 -21.169 1.00 86.88 100 ALA A C 1
ATOM 789 O O . ALA A 1 100 ? 17.173 -5.638 -20.048 1.00 86.88 100 ALA A O 1
ATOM 790 N N . HIS A 1 101 ? 18.964 -5.599 -21.409 1.00 88.44 101 HIS A N 1
ATOM 791 C CA . HIS A 1 101 ? 19.898 -5.150 -20.380 1.00 88.44 101 HIS A CA 1
ATOM 792 C C . HIS A 1 101 ? 19.598 -3.717 -19.926 1.00 88.44 101 HIS A C 1
ATOM 794 O O . HIS A 1 101 ? 19.544 -3.462 -18.723 1.00 88.44 101 HIS A O 1
ATOM 800 N N . GLU A 1 102 ? 19.340 -2.811 -20.870 1.00 90.62 102 GLU A N 1
ATOM 801 C CA . GLU A 1 102 ? 19.002 -1.419 -20.582 1.00 90.62 102 GLU A CA 1
ATOM 802 C C . GLU A 1 102 ? 17.715 -1.315 -19.759 1.00 90.62 102 GLU A C 1
ATOM 804 O O . GLU A 1 102 ? 17.722 -0.675 -18.710 1.00 90.62 102 GLU A O 1
ATOM 809 N N . ILE A 1 103 ? 16.633 -1.992 -20.161 1.00 89.50 103 ILE A N 1
ATOM 810 C CA . ILE A 1 103 ? 15.364 -1.982 -19.412 1.00 89.50 103 ILE A CA 1
ATOM 811 C C . ILE A 1 103 ? 15.578 -2.479 -17.979 1.00 89.50 103 ILE A C 1
ATOM 813 O O . ILE A 1 103 ? 15.135 -1.832 -17.028 1.00 89.50 103 ILE A O 1
ATOM 817 N N . LYS A 1 104 ? 16.311 -3.586 -17.803 1.00 90.06 104 LYS A N 1
ATOM 818 C CA . LYS A 1 104 ? 16.633 -4.120 -16.474 1.00 90.06 104 LYS A CA 1
ATOM 819 C C . LYS A 1 104 ? 17.417 -3.115 -15.627 1.00 90.06 104 LYS A C 1
ATOM 821 O O . LYS A 1 104 ? 17.114 -2.949 -14.449 1.00 90.06 104 LYS A O 1
ATOM 826 N N . GLN A 1 105 ? 18.403 -2.437 -16.212 1.00 92.19 105 GLN A N 1
ATOM 827 C CA . GLN A 1 105 ? 19.168 -1.407 -15.514 1.00 92.19 105 GLN A CA 1
ATOM 828 C C . GLN A 1 105 ? 18.279 -0.218 -15.120 1.00 92.19 105 GLN A C 1
ATOM 830 O O . GLN A 1 105 ? 18.344 0.242 -13.983 1.00 92.19 105 GLN A O 1
ATOM 835 N N . ARG A 1 106 ? 17.395 0.245 -16.014 1.00 93.25 106 ARG A N 1
ATOM 836 C CA . ARG A 1 106 ? 16.468 1.348 -15.716 1.00 93.25 106 ARG A CA 1
ATOM 837 C C . ARG A 1 106 ? 15.459 1.004 -14.627 1.00 93.25 106 ARG A C 1
ATOM 839 O O . ARG A 1 106 ? 15.117 1.883 -13.842 1.00 93.25 106 ARG A O 1
ATOM 846 N N . PHE A 1 107 ? 15.029 -0.253 -14.528 1.00 90.94 107 PHE A N 1
ATOM 847 C CA . PHE A 1 107 ? 14.233 -0.708 -13.387 1.00 90.94 107 PHE A CA 1
ATOM 848 C C . PHE A 1 107 ? 14.998 -0.584 -12.073 1.00 90.94 107 PHE A C 1
ATOM 850 O O . PHE A 1 107 ? 14.465 -0.034 -11.117 1.00 90.94 107 PHE A O 1
ATOM 857 N N . GLN A 1 108 ? 16.254 -1.037 -12.032 1.00 91.12 108 GLN A N 1
ATOM 858 C CA . GLN A 1 108 ? 17.087 -0.937 -10.829 1.00 91.12 108 GLN A CA 1
ATOM 859 C C . GLN A 1 108 ? 17.329 0.524 -10.422 1.00 91.12 108 GLN A C 1
ATOM 861 O O . GLN A 1 108 ? 17.247 0.857 -9.238 1.00 91.12 108 GLN A O 1
ATOM 866 N N . ASP A 1 109 ? 17.576 1.405 -11.396 1.00 93.88 109 ASP A N 1
ATOM 867 C CA . ASP A 1 109 ? 17.711 2.848 -11.166 1.00 93.88 109 ASP A CA 1
ATOM 868 C C . ASP A 1 109 ? 16.414 3.437 -10.576 1.00 93.88 109 ASP A C 1
ATOM 870 O O . ASP A 1 109 ? 16.452 4.205 -9.609 1.00 93.88 109 ASP A O 1
ATOM 874 N N . PHE A 1 110 ? 15.257 3.052 -11.127 1.00 91.69 110 PHE A N 1
ATOM 875 C CA . PHE A 1 110 ? 13.943 3.489 -10.653 1.00 91.69 110 PHE A CA 1
ATOM 876 C C . PHE A 1 110 ? 13.630 2.984 -9.237 1.00 91.69 110 PHE A C 1
ATOM 878 O O . PHE A 1 110 ? 13.237 3.774 -8.378 1.00 91.69 110 PHE A O 1
ATOM 885 N N . GLU A 1 111 ? 13.883 1.708 -8.943 1.00 89.81 111 GLU A N 1
ATOM 886 C CA . GLU A 1 111 ? 13.733 1.129 -7.602 1.00 89.81 111 GLU A CA 1
ATOM 887 C C . GLU A 1 111 ? 14.627 1.824 -6.569 1.00 89.81 111 GLU A C 1
ATOM 889 O O . GLU A 1 111 ? 14.187 2.153 -5.461 1.00 89.81 111 GLU A O 1
ATOM 894 N N . ALA A 1 112 ? 15.883 2.097 -6.929 1.00 91.06 112 ALA A N 1
ATOM 895 C CA . ALA A 1 112 ? 16.807 2.823 -6.069 1.00 91.06 112 ALA A CA 1
ATOM 896 C C . ALA A 1 112 ? 16.308 4.250 -5.781 1.00 91.06 112 ALA A C 1
ATOM 898 O O . ALA A 1 112 ? 16.386 4.711 -4.632 1.00 91.06 112 ALA A O 1
ATOM 899 N N . ALA A 1 113 ? 15.760 4.929 -6.796 1.00 92.94 113 ALA A N 1
ATOM 900 C CA . ALA A 1 113 ? 15.162 6.252 -6.661 1.00 92.94 113 ALA A CA 1
ATOM 901 C C . ALA A 1 113 ? 13.918 6.228 -5.755 1.00 92.94 113 ALA A C 1
ATOM 903 O O . ALA A 1 113 ? 13.840 7.039 -4.829 1.00 92.94 113 ALA A O 1
ATOM 904 N N . LEU A 1 114 ? 13.004 5.263 -5.929 1.00 89.19 114 LEU A N 1
ATOM 905 C CA . LEU A 1 114 ? 11.842 5.070 -5.049 1.00 89.19 114 LEU A CA 1
ATOM 906 C C . LEU A 1 114 ? 12.269 4.819 -3.598 1.00 89.19 114 LEU A C 1
ATOM 908 O O . LEU A 1 114 ? 11.759 5.444 -2.668 1.00 89.19 114 LEU A O 1
ATOM 912 N N . GLY A 1 115 ? 13.278 3.972 -3.384 1.00 88.12 115 GLY A N 1
ATOM 913 C CA . GLY A 1 115 ? 13.827 3.736 -2.051 1.00 88.12 115 GLY A CA 1
ATOM 914 C C . GLY A 1 115 ? 14.410 5.004 -1.410 1.00 88.12 115 GLY A C 1
ATOM 915 O O . GLY A 1 115 ? 14.295 5.201 -0.197 1.00 88.12 115 GLY A O 1
ATOM 916 N N . ALA A 1 116 ? 15.043 5.879 -2.196 1.00 90.81 116 ALA A N 1
ATOM 917 C CA . ALA A 1 116 ? 15.533 7.172 -1.721 1.00 90.81 116 ALA A CA 1
ATOM 918 C C . ALA A 1 116 ? 14.388 8.157 -1.422 1.00 90.81 116 ALA A C 1
ATOM 920 O O . ALA A 1 116 ? 14.444 8.866 -0.408 1.00 90.81 116 ALA A O 1
ATOM 921 N N . LEU A 1 117 ? 13.340 8.161 -2.249 1.00 89.75 117 LEU A N 1
ATOM 922 C CA . LEU A 1 117 ? 12.116 8.923 -2.021 1.00 89.75 117 LEU A CA 1
ATOM 923 C C . LEU A 1 117 ? 11.469 8.529 -0.695 1.00 89.75 117 LEU A C 1
ATOM 925 O O . LEU A 1 117 ? 11.259 9.397 0.141 1.00 89.75 117 LEU A O 1
ATOM 929 N N . ASP A 1 118 ? 11.260 7.244 -0.427 1.00 86.00 118 ASP A N 1
ATOM 930 C CA . ASP A 1 118 ? 10.610 6.802 0.814 1.00 86.00 118 ASP A CA 1
ATOM 931 C C . ASP A 1 118 ? 11.415 7.160 2.068 1.00 86.00 118 ASP A C 1
ATOM 933 O O . ASP A 1 118 ? 10.866 7.672 3.046 1.00 86.00 118 ASP A O 1
ATOM 937 N N . ARG A 1 119 ? 12.745 6.996 2.031 1.00 89.19 119 ARG A N 1
ATOM 938 C CA . ARG A 1 119 ? 13.620 7.405 3.146 1.00 89.19 119 ARG A CA 1
ATOM 939 C C . ARG A 1 119 ? 13.586 8.914 3.388 1.00 89.19 119 ARG A C 1
ATOM 941 O O . ARG A 1 119 ? 13.573 9.358 4.539 1.00 89.19 119 ARG A O 1
ATOM 948 N N . SER A 1 120 ? 13.625 9.709 2.320 1.00 91.44 120 SER A N 1
ATOM 949 C CA . SER A 1 120 ? 13.608 11.172 2.420 1.00 91.44 120 SER A CA 1
ATOM 950 C C . SER A 1 120 ? 12.236 11.700 2.844 1.00 91.44 120 SER A C 1
ATOM 952 O O . SER A 1 120 ? 12.181 12.620 3.663 1.00 91.44 120 SER A O 1
ATOM 954 N N . ARG A 1 121 ? 11.153 11.060 2.384 1.00 87.94 121 ARG A N 1
ATOM 955 C CA . ARG A 1 121 ? 9.763 11.296 2.787 1.00 87.94 121 ARG A CA 1
ATOM 956 C C . ARG A 1 121 ? 9.599 11.095 4.287 1.00 87.94 121 ARG A C 1
ATOM 958 O O . ARG A 1 121 ? 9.245 12.039 4.984 1.00 87.94 121 ARG A O 1
ATOM 965 N N . GLU A 1 122 ? 9.965 9.923 4.805 1.00 86.81 122 GLU A N 1
ATOM 966 C CA . GLU A 1 122 ? 9.868 9.605 6.237 1.00 86.81 122 GLU A CA 1
ATOM 967 C C . GLU A 1 122 ? 10.653 10.609 7.100 1.00 86.81 122 GLU A C 1
ATOM 969 O O . GLU A 1 122 ? 10.193 11.064 8.152 1.00 86.81 122 GLU A O 1
ATOM 974 N N . LYS A 1 123 ? 11.841 11.021 6.639 1.00 90.56 123 LYS A N 1
ATOM 975 C CA . LYS A 1 123 ? 12.631 12.057 7.315 1.00 90.56 123 LYS A CA 1
ATOM 976 C C . LYS A 1 123 ? 11.923 13.416 7.301 1.00 90.56 123 LYS A C 1
ATOM 978 O O . LYS A 1 123 ? 11.861 14.067 8.345 1.00 90.56 123 LYS A O 1
ATOM 983 N N . ALA A 1 124 ? 11.387 13.837 6.155 1.00 90.75 124 ALA A N 1
ATOM 984 C CA . ALA A 1 124 ? 10.642 15.086 6.022 1.00 90.75 124 ALA A CA 1
ATOM 985 C C . ALA A 1 124 ? 9.392 15.094 6.916 1.00 90.75 124 ALA A C 1
ATOM 987 O O . ALA A 1 124 ? 9.141 16.095 7.586 1.00 90.75 124 ALA A O 1
ATOM 988 N N . PHE A 1 125 ? 8.670 13.974 7.012 1.00 86.56 125 PHE A N 1
ATOM 989 C CA . PHE A 1 125 ? 7.518 13.830 7.907 1.00 86.56 125 PHE A CA 1
ATOM 990 C C . PHE A 1 125 ? 7.880 13.973 9.373 1.00 86.56 125 PHE A C 1
ATOM 992 O O . PHE A 1 125 ? 7.216 14.716 10.096 1.00 86.56 125 PHE A O 1
ATOM 999 N N . LYS A 1 126 ? 8.947 13.307 9.824 1.00 87.88 126 LYS A N 1
ATOM 1000 C CA . LYS A 1 126 ? 9.420 13.450 11.209 1.00 87.88 126 LYS A CA 1
ATOM 1001 C C . 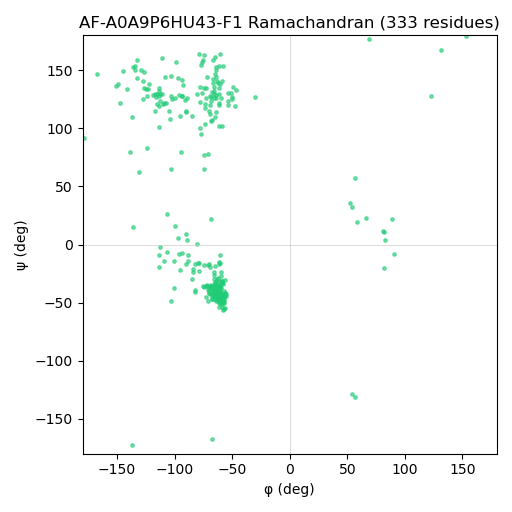LYS A 1 126 ? 9.720 14.906 11.545 1.00 87.88 126 LYS A C 1
ATOM 1003 O O . LYS A 1 126 ? 9.349 15.378 12.621 1.00 87.88 126 LYS A O 1
ATOM 1008 N N . THR A 1 127 ? 10.349 15.632 10.623 1.00 90.94 127 THR A N 1
ATOM 1009 C CA . THR A 1 127 ? 10.623 17.061 10.797 1.00 90.94 127 THR A CA 1
ATOM 1010 C C . THR A 1 127 ? 9.341 17.890 10.802 1.00 90.94 127 THR A C 1
ATOM 1012 O O . THR A 1 127 ? 9.162 18.696 11.714 1.00 90.94 127 THR A O 1
ATOM 1015 N N . PHE A 1 128 ? 8.429 17.670 9.851 1.00 89.44 128 PHE A N 1
ATOM 1016 C CA . PHE A 1 128 ? 7.148 18.376 9.792 1.00 89.44 128 PHE A CA 1
ATOM 1017 C C . PHE A 1 128 ? 6.338 18.190 11.073 1.00 89.44 128 PHE A C 1
ATOM 1019 O O . PHE A 1 128 ? 5.875 19.164 11.658 1.00 89.44 128 PHE A O 1
ATOM 1026 N N . ARG A 1 129 ? 6.235 16.952 11.565 1.00 85.25 129 ARG A N 1
ATOM 1027 C CA . ARG A 1 129 ? 5.537 16.634 12.811 1.00 85.25 129 ARG A CA 1
ATOM 1028 C C . ARG A 1 129 ? 6.135 17.387 13.993 1.00 85.25 129 ARG A C 1
ATOM 1030 O O . ARG A 1 129 ? 5.400 18.042 14.726 1.00 85.25 129 ARG A O 1
ATOM 1037 N N . LYS A 1 130 ? 7.463 17.363 14.134 1.00 86.94 130 LYS A N 1
ATOM 1038 C CA . LYS A 1 130 ? 8.163 18.112 15.185 1.00 86.94 130 LYS A CA 1
ATOM 1039 C C . LYS A 1 130 ? 7.879 19.613 15.086 1.00 86.94 130 LYS A C 1
ATOM 1041 O O . LYS A 1 130 ? 7.621 20.250 16.100 1.00 86.94 130 LYS A O 1
ATOM 1046 N N . HIS A 1 131 ? 7.897 20.175 13.877 1.00 88.62 131 HIS A N 1
ATOM 1047 C CA . HIS A 1 131 ? 7.572 21.585 13.655 1.00 88.62 131 HIS A CA 1
ATOM 1048 C C . HIS A 1 131 ? 6.098 21.892 13.952 1.00 88.62 131 HIS A C 1
ATOM 1050 O O . HIS A 1 131 ? 5.788 22.968 14.456 1.00 88.62 131 HIS A O 1
ATOM 1056 N N . SER A 1 132 ? 5.181 20.969 13.665 1.00 84.38 132 SER A N 1
ATOM 1057 C CA . SER A 1 132 ? 3.759 21.130 13.970 1.00 84.38 132 SER A CA 1
ATOM 1058 C C . SER A 1 132 ? 3.515 21.112 15.478 1.00 84.38 132 SER A C 1
ATOM 1060 O O . SER A 1 132 ? 2.751 21.934 15.981 1.00 84.38 132 SER A O 1
ATOM 1062 N N . GLU A 1 133 ? 4.184 20.220 16.212 1.00 82.88 133 GLU A N 1
ATOM 1063 C CA . GLU A 1 133 ? 4.116 20.134 17.677 1.00 82.88 133 GLU A CA 1
ATOM 1064 C C . GLU A 1 133 ? 4.638 21.420 18.344 1.00 82.88 133 GLU A C 1
ATOM 1066 O O . GLU A 1 133 ? 4.076 21.879 19.338 1.00 82.88 133 GLU A O 1
ATOM 1071 N N . THR A 1 134 ? 5.648 22.068 17.754 1.00 85.12 134 THR A N 1
ATOM 1072 C CA . THR A 1 134 ? 6.180 23.364 18.212 1.00 85.12 134 THR A CA 1
ATOM 1073 C C . THR A 1 134 ? 5.497 24.583 17.578 1.00 85.12 134 THR A C 1
ATOM 1075 O O . THR A 1 134 ? 5.958 25.707 17.773 1.00 85.12 134 THR A O 1
ATOM 1078 N N . ARG A 1 135 ? 4.395 24.392 16.835 1.00 84.12 135 ARG A N 1
ATOM 1079 C CA . ARG A 1 135 ? 3.635 25.441 16.117 1.00 84.12 135 ARG A CA 1
ATOM 1080 C C . ARG A 1 135 ? 4.440 26.237 15.078 1.00 84.12 135 ARG A C 1
ATOM 1082 O O . ARG A 1 135 ? 4.015 27.307 14.653 1.00 84.12 135 ARG A O 1
ATOM 1089 N N . MET A 1 136 ? 5.571 25.707 14.624 1.00 87.25 136 MET A N 1
ATOM 1090 C CA . MET A 1 136 ? 6.431 26.312 13.602 1.00 87.25 136 MET A CA 1
ATOM 1091 C C . MET A 1 136 ? 5.905 26.121 12.172 1.00 87.25 136 MET A C 1
ATOM 1093 O O . MET A 1 136 ? 6.353 26.817 11.267 1.00 87.25 136 MET A O 1
ATOM 1097 N N . THR A 1 137 ? 4.962 25.201 11.943 1.00 85.62 137 THR A N 1
ATOM 1098 C CA . THR A 1 137 ? 4.321 25.006 10.626 1.00 85.62 137 THR A CA 1
ATOM 1099 C C . THR A 1 137 ? 3.176 25.983 10.362 1.00 85.62 137 THR A C 1
ATOM 1101 O O . THR A 1 137 ? 2.731 26.100 9.222 1.00 85.62 137 THR A O 1
ATOM 1104 N N . GLY A 1 138 ? 2.656 26.647 11.402 1.00 84.88 138 GLY A N 1
ATOM 1105 C CA . GLY A 1 138 ? 1.388 27.372 11.319 1.00 84.88 138 GLY A CA 1
ATOM 1106 C C . GLY A 1 138 ? 0.261 26.464 10.812 1.00 84.88 138 GLY A C 1
ATOM 1107 O O . GLY A 1 138 ? 0.073 25.348 11.306 1.00 84.88 138 GLY A O 1
ATOM 1108 N N . ASP A 1 139 ? -0.455 26.931 9.789 1.00 84.06 139 ASP A N 1
ATOM 1109 C CA . ASP A 1 139 ? -1.542 26.189 9.139 1.00 84.06 139 ASP A CA 1
ATOM 1110 C C . ASP A 1 139 ? -1.138 25.442 7.868 1.00 84.06 139 ASP A C 1
ATOM 1112 O O . ASP A 1 139 ? -1.996 24.835 7.227 1.00 84.06 139 ASP A O 1
ATOM 1116 N N . LEU A 1 140 ? 0.154 25.431 7.529 1.00 87.25 140 LEU A N 1
ATOM 1117 C CA . LEU A 1 140 ? 0.639 24.711 6.358 1.00 87.25 140 LEU A CA 1
ATOM 1118 C C . LEU A 1 140 ? 0.360 23.213 6.496 1.00 87.25 140 LEU A C 1
ATOM 1120 O O . LEU A 1 140 ? 0.614 22.603 7.537 1.00 87.25 140 LEU A O 1
ATOM 1124 N N . THR A 1 141 ? -0.139 22.628 5.414 1.00 85.56 141 THR A N 1
ATOM 1125 C CA . THR A 1 141 ? -0.162 21.175 5.218 1.00 85.56 141 THR A CA 1
ATOM 1126 C C . THR A 1 141 ? 1.239 20.672 4.881 1.00 85.56 141 THR A C 1
ATOM 1128 O O . THR A 1 141 ? 2.107 21.455 4.482 1.00 85.56 141 THR A O 1
ATOM 1131 N N . PHE A 1 142 ? 1.475 19.364 5.005 1.00 87.06 142 PHE A N 1
ATOM 1132 C CA . PHE A 1 142 ? 2.760 18.787 4.611 1.00 87.06 142 PHE A CA 1
ATOM 1133 C C . PHE A 1 142 ? 3.118 19.121 3.153 1.00 87.06 142 PHE A C 1
ATOM 1135 O O . PHE A 1 142 ? 4.243 19.560 2.907 1.00 87.06 142 PHE A O 1
ATOM 1142 N N . SER A 1 143 ? 2.157 19.002 2.221 1.00 84.56 143 SER A N 1
ATOM 1143 C CA . SER A 1 143 ? 2.334 19.298 0.786 1.00 84.56 143 SER A CA 1
ATOM 1144 C C . SER A 1 143 ? 2.794 20.734 0.514 1.00 84.56 143 SER A C 1
ATOM 1146 O O . SER A 1 143 ? 3.589 20.982 -0.385 1.00 84.56 143 SER A O 1
ATOM 1148 N N . GLN A 1 144 ? 2.353 21.694 1.328 1.00 88.19 144 GLN A N 1
ATOM 1149 C CA . GLN A 1 144 ? 2.791 23.090 1.233 1.00 88.19 144 GLN A CA 1
ATOM 1150 C C . GLN A 1 144 ? 4.133 23.320 1.937 1.00 88.19 144 GLN A C 1
ATOM 1152 O O . GLN A 1 144 ? 4.983 24.072 1.463 1.00 88.19 144 GLN A O 1
ATOM 1157 N N . TRP A 1 145 ? 4.338 22.681 3.089 1.00 91.81 145 TRP A N 1
ATOM 1158 C CA . TRP A 1 145 ? 5.520 22.890 3.918 1.00 91.81 145 TRP A CA 1
ATOM 1159 C C . TRP A 1 145 ? 6.794 22.323 3.283 1.00 91.81 145 TRP A C 1
ATOM 1161 O O . TRP A 1 145 ? 7.844 22.977 3.316 1.00 91.81 145 TRP A O 1
ATOM 1171 N N . HIS A 1 146 ? 6.726 21.126 2.690 1.00 91.19 146 HIS A N 1
ATOM 1172 C CA . HIS A 1 146 ? 7.924 20.434 2.208 1.00 91.19 146 HIS A CA 1
ATOM 1173 C C . HIS A 1 146 ? 8.610 21.174 1.053 1.00 91.19 146 HIS A C 1
ATOM 1175 O O . HIS A 1 146 ? 9.836 21.123 0.957 1.00 91.19 146 HIS A O 1
ATOM 1181 N N . GLN A 1 147 ? 7.847 21.914 0.238 1.00 90.19 147 GLN A N 1
ATOM 1182 C CA . GLN A 1 147 ? 8.348 22.647 -0.932 1.00 90.19 147 GLN A CA 1
ATOM 1183 C C . GLN A 1 147 ? 9.468 23.635 -0.582 1.00 90.19 147 GLN A C 1
ATOM 1185 O O . GLN A 1 147 ? 10.361 23.867 -1.390 1.00 90.19 147 GLN A O 1
ATOM 1190 N N . THR A 1 148 ? 9.454 24.186 0.634 1.00 91.50 148 THR A N 1
ATOM 1191 C CA . THR A 1 148 ? 10.456 25.159 1.103 1.00 91.50 148 THR A CA 1
ATOM 1192 C C . THR A 1 148 ? 11.341 24.633 2.230 1.00 91.50 148 THR A C 1
ATOM 1194 O O . THR A 1 148 ? 12.427 25.164 2.450 1.00 91.50 148 THR A O 1
ATOM 1197 N N . ASN A 1 149 ? 10.919 23.580 2.938 1.00 93.12 149 ASN A N 1
ATOM 1198 C CA . ASN A 1 149 ? 11.593 23.113 4.153 1.00 93.12 149 ASN A CA 1
ATOM 1199 C C . ASN A 1 149 ? 12.240 21.723 4.028 1.00 93.12 149 ASN A C 1
ATOM 1201 O O . ASN A 1 149 ? 12.976 21.314 4.927 1.00 93.12 149 ASN A O 1
ATOM 1205 N N . ALA A 1 150 ? 11.992 20.988 2.939 1.00 93.88 150 ALA A N 1
ATOM 1206 C CA . ALA A 1 150 ? 12.501 19.630 2.748 1.00 93.88 150 ALA A CA 1
ATOM 1207 C C . ALA A 1 150 ? 13.164 19.436 1.367 1.00 93.88 150 ALA A C 1
ATOM 1209 O O . ALA A 1 150 ? 12.734 18.584 0.590 1.00 93.88 150 ALA A O 1
ATOM 1210 N N . PRO A 1 151 ? 14.262 20.156 1.057 1.00 94.50 151 PRO A N 1
ATOM 1211 C CA . PRO A 1 151 ? 14.905 20.099 -0.261 1.00 94.50 151 PRO A CA 1
ATOM 1212 C C . PRO A 1 151 ? 15.381 18.691 -0.646 1.00 94.50 151 PRO A C 1
ATOM 1214 O O . PRO A 1 151 ? 15.314 18.315 -1.808 1.00 94.50 151 PRO A O 1
ATOM 1217 N N . ALA A 1 152 ? 15.812 17.876 0.323 1.00 93.69 152 ALA A N 1
ATOM 1218 C CA . ALA A 1 152 ? 16.197 16.488 0.060 1.00 93.69 152 ALA A CA 1
ATOM 1219 C C . ALA A 1 152 ? 15.018 15.619 -0.409 1.00 93.69 152 ALA A C 1
ATOM 1221 O O . ALA A 1 152 ? 15.219 14.722 -1.221 1.00 93.69 152 ALA A O 1
ATOM 1222 N N . PHE A 1 153 ? 13.808 15.884 0.094 1.00 92.62 153 PHE A N 1
ATOM 1223 C CA . PHE A 1 153 ? 12.596 15.199 -0.350 1.00 92.62 153 PHE A CA 1
ATOM 1224 C C . PHE A 1 153 ? 12.188 15.680 -1.746 1.00 92.62 153 PHE A C 1
ATOM 1226 O O . PHE A 1 153 ? 11.972 14.850 -2.620 1.00 92.62 153 PHE A O 1
ATOM 1233 N N . CYS A 1 154 ? 12.210 16.993 -2.001 1.00 91.62 154 CYS A N 1
ATOM 1234 C CA . CYS A 1 154 ? 11.953 17.542 -3.338 1.00 91.62 154 CYS A CA 1
ATOM 1235 C C . CYS A 1 154 ? 12.931 16.992 -4.392 1.00 91.62 154 CYS A C 1
ATOM 1237 O O . CYS A 1 154 ? 12.509 16.563 -5.459 1.00 91.62 154 CYS A O 1
ATOM 1239 N N . ASN A 1 155 ? 14.227 16.915 -4.074 1.00 93.50 155 ASN A N 1
ATOM 1240 C CA . ASN A 1 155 ? 15.220 16.322 -4.974 1.00 93.50 155 ASN A CA 1
ATOM 1241 C C . ASN A 1 155 ? 14.950 14.833 -5.233 1.00 93.50 155 ASN A C 1
ATOM 1243 O O . ASN A 1 155 ? 15.177 14.350 -6.337 1.00 93.50 155 ASN A O 1
ATOM 1247 N N . ALA A 1 156 ? 14.480 14.092 -4.224 1.00 93.19 156 ALA A N 1
ATOM 1248 C CA . ALA A 1 156 ? 14.135 12.688 -4.402 1.00 93.19 156 ALA A CA 1
ATOM 1249 C C . ALA A 1 156 ? 12.909 12.502 -5.310 1.00 93.19 156 ALA A C 1
ATOM 1251 O O . ALA A 1 156 ? 12.910 11.564 -6.100 1.00 93.19 156 ALA A O 1
ATOM 1252 N N . ILE A 1 157 ? 11.922 13.409 -5.251 1.00 90.88 157 ILE A N 1
ATOM 1253 C CA . ILE A 1 157 ? 10.793 13.441 -6.198 1.00 90.88 157 ILE A CA 1
ATOM 1254 C C . ILE A 1 157 ? 11.328 13.606 -7.625 1.00 90.88 157 ILE A C 1
ATOM 1256 O O . ILE A 1 157 ? 11.086 12.746 -8.466 1.00 90.88 157 ILE A O 1
ATOM 1260 N N . SER A 1 158 ? 12.155 14.626 -7.876 1.00 91.75 158 SER A N 1
ATOM 1261 C CA . SER A 1 158 ? 12.728 14.859 -9.211 1.00 91.75 158 SER A CA 1
ATOM 1262 C C . SER A 1 158 ? 13.596 13.698 -9.713 1.00 91.75 158 SER A C 1
ATOM 1264 O O . SER A 1 158 ? 13.599 13.392 -10.904 1.00 91.75 158 SER A O 1
ATOM 1266 N N . ASN A 1 159 ? 14.323 13.016 -8.823 1.00 94.44 159 ASN A N 1
ATOM 1267 C CA . ASN A 1 159 ? 15.109 11.836 -9.195 1.00 94.44 159 ASN A CA 1
ATOM 1268 C C . ASN A 1 159 ? 14.219 10.660 -9.618 1.00 94.44 159 ASN A C 1
ATOM 1270 O O . ASN A 1 159 ? 14.557 9.947 -10.560 1.00 94.44 159 ASN A O 1
ATOM 1274 N N . VAL A 1 160 ? 13.093 10.457 -8.930 1.00 92.50 160 VAL A N 1
ATOM 1275 C CA . VAL A 1 160 ? 12.105 9.432 -9.282 1.00 92.50 160 VAL A CA 1
ATOM 1276 C C . VAL A 1 160 ? 11.441 9.757 -10.618 1.00 92.50 160 VAL A C 1
ATOM 1278 O O . VAL A 1 160 ? 11.355 8.876 -11.470 1.00 92.50 160 VAL A O 1
ATOM 1281 N N . GLU A 1 161 ? 11.060 11.015 -10.851 1.00 91.62 161 GLU A N 1
ATOM 1282 C CA . GLU A 1 161 ? 10.534 11.473 -12.144 1.00 91.62 161 GLU A CA 1
ATOM 1283 C C . GLU A 1 161 ? 11.533 11.196 -13.278 1.00 91.62 161 GLU A C 1
ATOM 1285 O O . GLU A 1 161 ? 11.180 10.573 -14.280 1.00 91.62 161 GLU A O 1
ATOM 1290 N N . ALA A 1 162 ? 12.805 11.565 -13.099 1.00 93.81 162 ALA A N 1
ATOM 1291 C CA . ALA A 1 162 ? 13.848 11.326 -14.095 1.00 93.81 162 ALA A CA 1
ATOM 1292 C C . ALA A 1 162 ? 14.077 9.827 -14.369 1.00 93.81 162 ALA A C 1
ATOM 1294 O O . ALA A 1 162 ? 14.166 9.418 -15.530 1.00 93.81 162 ALA A O 1
ATOM 1295 N N . ALA A 1 163 ? 14.141 9.000 -13.321 1.00 94.50 163 ALA A N 1
ATOM 1296 C CA . ALA A 1 163 ? 14.316 7.555 -13.462 1.00 94.50 163 ALA A CA 1
ATOM 1297 C C . ALA A 1 163 ? 13.102 6.894 -14.139 1.00 94.50 163 ALA A C 1
ATOM 1299 O O . ALA A 1 163 ? 13.270 6.039 -15.009 1.00 94.50 163 ALA A O 1
ATOM 1300 N N . SER A 1 164 ? 11.886 7.339 -13.808 1.00 91.75 164 SER A N 1
ATOM 1301 C CA . SER A 1 164 ? 10.651 6.854 -14.428 1.00 91.75 164 SER A CA 1
ATOM 1302 C C . SER A 1 164 ? 10.595 7.174 -15.926 1.00 91.75 164 SER A C 1
ATOM 1304 O O . SER A 1 164 ? 10.304 6.298 -16.741 1.00 91.75 164 SER A O 1
ATOM 1306 N N . ALA A 1 165 ? 10.972 8.396 -16.316 1.00 91.56 165 ALA A N 1
ATOM 1307 C CA . ALA A 1 165 ? 11.030 8.809 -17.712 1.00 91.56 165 ALA A CA 1
ATOM 1308 C C . ALA A 1 165 ? 12.078 8.006 -18.497 1.00 91.56 165 ALA A C 1
ATOM 1310 O O . ALA A 1 165 ? 11.813 7.584 -19.623 1.00 91.56 165 ALA A O 1
ATOM 1311 N N . ALA A 1 166 ? 13.246 7.747 -17.897 1.00 93.06 166 ALA A N 1
ATOM 1312 C CA . ALA A 1 166 ? 14.287 6.922 -18.506 1.00 93.06 166 ALA A CA 1
ATOM 1313 C C . ALA A 1 166 ? 13.820 5.473 -18.725 1.00 93.06 166 ALA A C 1
ATOM 1315 O O . ALA A 1 166 ? 14.043 4.913 -19.799 1.00 93.06 166 ALA A O 1
ATOM 1316 N N . LEU A 1 167 ? 13.128 4.886 -17.745 1.00 91.56 167 LEU A N 1
ATOM 1317 C CA . LEU A 1 167 ? 12.559 3.544 -17.855 1.00 91.56 167 LEU A CA 1
ATOM 1318 C C . LEU A 1 167 ? 11.488 3.460 -18.952 1.00 91.56 167 LEU A C 1
ATOM 1320 O O . LEU A 1 167 ? 11.553 2.581 -19.810 1.00 91.56 167 LEU A O 1
ATOM 1324 N N . LEU A 1 168 ? 10.544 4.405 -18.979 1.00 89.94 168 LEU A N 1
ATO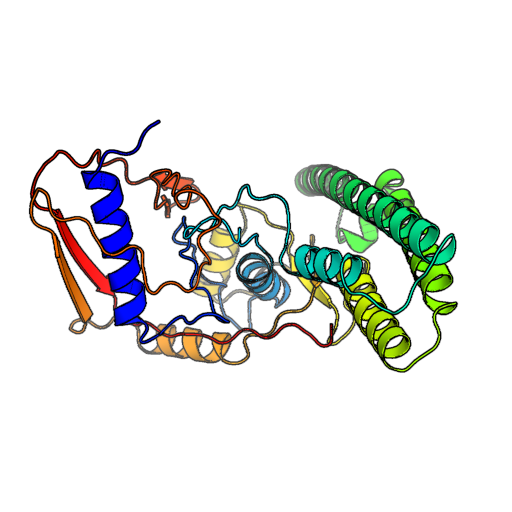M 1325 C CA . LEU A 1 168 ? 9.517 4.471 -20.023 1.00 89.94 168 LEU A CA 1
ATOM 1326 C C . LEU A 1 168 ? 10.119 4.693 -21.416 1.00 89.94 168 LEU A C 1
ATOM 1328 O O . LEU A 1 168 ? 9.622 4.146 -22.400 1.00 89.94 168 LEU A O 1
ATOM 1332 N N . SER A 1 169 ? 11.201 5.470 -21.511 1.00 90.06 169 SER A N 1
ATOM 1333 C CA . SER A 1 169 ? 11.922 5.679 -22.767 1.00 90.06 169 SER A CA 1
ATOM 1334 C C . SER A 1 169 ? 12.579 4.387 -23.255 1.00 90.06 169 SER A C 1
ATOM 1336 O O . SER A 1 169 ? 12.405 4.037 -24.422 1.00 90.06 169 SER A O 1
ATOM 1338 N N . ALA A 1 170 ? 13.272 3.649 -22.383 1.00 88.19 170 ALA A N 1
ATOM 1339 C CA . ALA A 1 170 ? 13.861 2.350 -22.728 1.00 88.19 170 ALA A CA 1
ATOM 1340 C C . ALA A 1 170 ? 12.781 1.343 -23.167 1.00 88.19 170 ALA A C 1
ATOM 1342 O O . ALA A 1 170 ? 12.928 0.641 -24.167 1.00 88.19 170 ALA A O 1
ATOM 1343 N N . GLY A 1 171 ? 11.643 1.351 -22.471 1.00 85.44 171 GLY A N 1
ATOM 1344 C CA . GLY A 1 171 ? 10.465 0.551 -22.789 1.00 85.44 171 GLY A CA 1
ATOM 1345 C C . GLY A 1 171 ? 9.804 0.867 -24.132 1.00 85.44 171 GLY A C 1
ATOM 1346 O O . GLY A 1 171 ? 9.217 -0.014 -24.763 1.00 85.44 171 GLY A O 1
ATOM 1347 N N . SER A 1 172 ? 9.897 2.114 -24.598 1.00 85.06 172 SER A N 1
ATOM 1348 C CA . SER A 1 172 ? 9.245 2.569 -25.835 1.00 85.06 172 SER A CA 1
ATOM 1349 C C . SER A 1 172 ? 9.861 2.001 -27.119 1.00 85.06 172 SER A C 1
ATOM 1351 O O . SER A 1 172 ? 9.219 2.025 -28.167 1.00 85.06 172 SER A O 1
ATOM 1353 N N . VAL A 1 173 ? 11.084 1.464 -27.040 1.00 85.44 173 VAL A N 1
ATOM 1354 C CA . VAL A 1 173 ? 11.795 0.840 -28.170 1.00 85.44 173 VAL A CA 1
ATOM 1355 C C . VAL A 1 173 ? 11.209 -0.537 -28.513 1.00 85.44 173 VAL A C 1
ATOM 1357 O O . VAL A 1 173 ? 11.418 -1.060 -29.608 1.00 85.44 173 VAL A O 1
ATOM 1360 N N . LEU A 1 174 ? 10.449 -1.132 -27.592 1.00 84.38 174 LEU A N 1
ATOM 1361 C CA . LEU A 1 174 ? 9.820 -2.431 -27.783 1.00 84.38 174 LEU A CA 1
ATOM 1362 C C . LEU A 1 174 ? 8.638 -2.349 -28.760 1.00 84.38 174 LEU A C 1
ATOM 1364 O O . LEU A 1 174 ? 7.770 -1.484 -28.651 1.00 84.38 174 LEU A O 1
ATOM 1368 N N . ILE A 1 175 ? 8.575 -3.298 -29.695 1.00 78.75 175 ILE A N 1
ATOM 1369 C CA . ILE A 1 175 ? 7.556 -3.349 -30.749 1.00 78.75 175 ILE A CA 1
ATOM 1370 C C . ILE A 1 175 ? 6.622 -4.535 -30.503 1.00 78.75 175 ILE A C 1
ATOM 1372 O O . ILE A 1 175 ? 7.069 -5.668 -30.352 1.00 78.75 175 ILE A O 1
ATOM 1376 N N . GLY A 1 176 ? 5.312 -4.280 -30.529 1.00 79.88 176 GLY A N 1
ATOM 1377 C CA . GLY A 1 176 ? 4.273 -5.311 -30.514 1.00 79.88 176 GLY A CA 1
ATOM 1378 C C . GLY A 1 176 ? 3.169 -5.066 -29.476 1.00 79.88 176 GLY A C 1
ATOM 1379 O O . GLY A 1 176 ? 3.326 -4.230 -28.583 1.00 79.88 176 GLY A O 1
ATOM 1380 N N . PRO A 1 177 ? 2.042 -5.800 -29.559 1.00 80.56 177 PRO A N 1
ATOM 1381 C CA . PRO A 1 177 ? 0.901 -5.605 -28.659 1.00 80.56 177 PRO A CA 1
ATOM 1382 C C . PRO A 1 177 ? 1.234 -5.818 -27.173 1.00 80.56 177 PRO A C 1
ATOM 1384 O O . PRO A 1 177 ? 0.758 -5.068 -26.323 1.00 80.56 177 PRO A O 1
ATOM 1387 N N . ALA A 1 178 ? 2.090 -6.797 -26.858 1.00 83.00 178 ALA A N 1
ATOM 1388 C CA . ALA A 1 178 ? 2.525 -7.074 -25.487 1.00 83.00 178 ALA A CA 1
ATOM 1389 C C . ALA A 1 178 ? 3.350 -5.916 -24.899 1.00 83.00 178 ALA A C 1
ATOM 1391 O O . ALA A 1 178 ? 3.098 -5.482 -23.779 1.00 83.00 178 ALA A O 1
ATOM 1392 N N . ALA A 1 179 ? 4.270 -5.352 -25.686 1.00 84.12 179 ALA A N 1
ATOM 1393 C CA . ALA A 1 179 ? 5.074 -4.197 -25.300 1.00 84.12 179 ALA A CA 1
ATOM 1394 C C . ALA A 1 179 ? 4.231 -2.931 -25.077 1.00 84.12 179 ALA A C 1
ATOM 1396 O O . ALA A 1 179 ? 4.488 -2.159 -24.152 1.00 84.12 179 ALA A O 1
ATOM 1397 N N . GLN A 1 180 ? 3.200 -2.718 -25.902 1.00 86.25 180 GLN A N 1
ATOM 1398 C CA . GLN A 1 180 ? 2.265 -1.609 -25.711 1.00 86.25 180 GLN A CA 1
ATOM 1399 C C . GLN A 1 180 ? 1.501 -1.756 -24.393 1.00 86.25 180 GLN A C 1
ATOM 1401 O O . GLN A 1 180 ? 1.402 -0.789 -23.637 1.00 86.25 180 GLN A O 1
ATOM 1406 N N . ARG A 1 181 ? 0.981 -2.957 -24.111 1.00 88.50 181 ARG A N 1
ATOM 1407 C CA . ARG A 1 181 ? 0.253 -3.227 -22.869 1.00 88.50 181 ARG A CA 1
ATOM 1408 C C . ARG A 1 181 ? 1.152 -3.059 -21.647 1.00 88.50 181 ARG A C 1
ATOM 1410 O O . ARG A 1 181 ? 0.780 -2.358 -20.715 1.00 88.50 181 ARG A O 1
ATOM 1417 N N . TRP A 1 182 ? 2.356 -3.614 -21.704 1.00 89.12 182 TRP A N 1
ATOM 1418 C CA . TRP A 1 182 ? 3.349 -3.488 -20.646 1.00 89.12 182 TRP A CA 1
ATOM 1419 C C . TRP A 1 182 ? 3.712 -2.026 -20.353 1.00 89.12 182 TRP A C 1
ATOM 1421 O O . TRP A 1 182 ? 3.699 -1.618 -19.199 1.00 89.12 182 TRP A O 1
ATOM 1431 N N . ASN A 1 183 ? 3.937 -1.199 -21.381 1.00 87.12 183 ASN A N 1
ATOM 1432 C CA . ASN A 1 183 ? 4.204 0.231 -21.190 1.00 87.12 183 ASN A CA 1
ATOM 1433 C C . ASN A 1 183 ? 3.008 0.974 -20.568 1.00 87.12 183 ASN A C 1
ATOM 1435 O O . ASN A 1 183 ? 3.203 1.914 -19.801 1.00 87.12 183 ASN A O 1
ATOM 1439 N N . GLN A 1 184 ? 1.772 0.592 -20.907 1.00 90.19 184 GLN A N 1
ATOM 1440 C CA . GLN A 1 184 ? 0.567 1.183 -20.313 1.00 90.19 184 GLN A CA 1
ATOM 1441 C C . GLN A 1 184 ? 0.430 0.822 -18.832 1.00 90.19 184 GLN A C 1
ATOM 1443 O O . GLN A 1 184 ? 0.181 1.712 -18.020 1.00 90.19 184 GLN A O 1
ATOM 1448 N N . ASP A 1 185 ? 0.610 -0.453 -18.489 1.00 91.06 185 ASP A N 1
ATOM 1449 C CA . ASP A 1 185 ? 0.522 -0.932 -17.107 1.00 91.06 185 ASP A CA 1
ATOM 1450 C C . ASP A 1 185 ? 1.681 -0.374 -16.259 1.00 91.06 185 ASP A C 1
ATOM 1452 O O . ASP A 1 185 ? 1.475 0.082 -15.138 1.00 91.06 185 ASP A O 1
ATOM 1456 N N . LEU A 1 186 ? 2.886 -0.272 -16.827 1.00 89.44 186 LEU A N 1
ATOM 1457 C CA . LEU A 1 186 ? 4.028 0.346 -16.158 1.00 89.44 186 LEU A CA 1
ATOM 1458 C C . LEU A 1 186 ? 3.792 1.832 -15.850 1.00 89.44 186 LEU A C 1
ATOM 1460 O O . LEU A 1 186 ? 4.084 2.275 -14.743 1.00 89.44 186 LEU A O 1
ATOM 1464 N N . ARG A 1 187 ? 3.240 2.605 -16.797 1.00 90.12 187 ARG A N 1
ATOM 1465 C CA . ARG A 1 187 ? 2.908 4.027 -16.572 1.00 90.12 187 ARG A CA 1
ATOM 1466 C C . ARG A 1 187 ? 1.937 4.206 -15.419 1.00 90.12 187 ARG A C 1
ATOM 1468 O O . ARG A 1 187 ? 2.167 5.039 -14.560 1.00 90.12 187 ARG A O 1
ATOM 1475 N N . LYS A 1 188 ? 0.889 3.392 -15.388 1.00 91.06 188 LYS A N 1
ATOM 1476 C CA . LYS A 1 188 ? -0.116 3.412 -14.329 1.00 91.06 188 LYS A CA 1
ATOM 1477 C C . LYS A 1 188 ? 0.470 3.159 -12.942 1.00 91.06 188 LYS A C 1
ATOM 1479 O O . LYS A 1 188 ? 0.158 3.892 -12.008 1.00 91.06 188 LYS A O 1
ATOM 1484 N N . ILE A 1 189 ? 1.335 2.150 -12.820 1.00 89.69 189 ILE A N 1
ATOM 1485 C CA . ILE A 1 189 ? 2.012 1.833 -11.557 1.00 89.69 189 ILE A CA 1
ATOM 1486 C C . ILE A 1 189 ? 2.967 2.959 -11.154 1.00 89.69 189 ILE A C 1
ATOM 1488 O O . ILE A 1 189 ? 2.984 3.350 -9.988 1.00 89.69 189 ILE A O 1
ATOM 1492 N N . ILE A 1 190 ? 3.733 3.507 -12.104 1.00 89.12 190 ILE A N 1
ATOM 1493 C CA . ILE A 1 190 ? 4.581 4.682 -1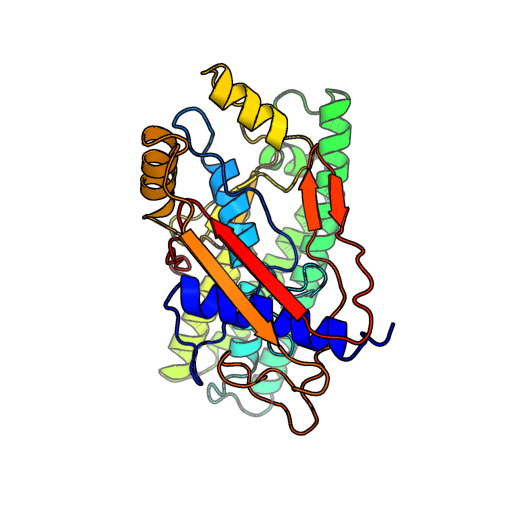1.864 1.00 89.12 190 ILE A CA 1
ATOM 1494 C C . ILE A 1 190 ? 3.719 5.831 -11.336 1.00 89.12 190 ILE A C 1
ATOM 1496 O O . ILE A 1 190 ? 3.977 6.312 -10.238 1.00 89.12 190 ILE A O 1
ATOM 1500 N N . ASP A 1 191 ? 2.651 6.203 -12.042 1.00 88.38 191 ASP A N 1
ATOM 1501 C CA . ASP A 1 191 ? 1.767 7.297 -11.642 1.00 88.38 191 ASP A CA 1
ATOM 1502 C C . ASP A 1 191 ? 1.196 7.064 -10.229 1.00 88.38 191 ASP A C 1
ATOM 1504 O O . ASP A 1 191 ? 1.191 7.982 -9.407 1.00 88.38 191 ASP A O 1
ATOM 1508 N N . ALA A 1 192 ? 0.789 5.836 -9.891 1.00 89.44 192 ALA A N 1
ATOM 1509 C CA . ALA A 1 192 ? 0.295 5.493 -8.555 1.00 89.44 192 ALA A CA 1
ATOM 1510 C C . ALA A 1 192 ? 1.361 5.646 -7.451 1.00 89.44 192 ALA A C 1
ATOM 1512 O O . ALA A 1 192 ? 1.039 6.073 -6.340 1.00 89.44 192 ALA A O 1
ATOM 1513 N N . LEU A 1 193 ? 2.626 5.319 -7.741 1.00 86.00 193 LEU A N 1
ATOM 1514 C CA . LEU A 1 193 ? 3.735 5.351 -6.779 1.00 86.00 193 LEU A CA 1
ATOM 1515 C C . LEU A 1 193 ? 4.383 6.733 -6.625 1.00 86.00 193 LEU A C 1
ATOM 1517 O O . LEU A 1 193 ? 4.937 7.036 -5.562 1.00 86.00 193 LEU A O 1
ATOM 1521 N N . THR A 1 194 ? 4.368 7.548 -7.682 1.00 82.88 194 THR A N 1
ATOM 1522 C CA . THR A 1 194 ? 5.166 8.780 -7.762 1.00 82.88 194 THR A CA 1
ATOM 1523 C C . THR A 1 194 ? 4.342 10.054 -7.679 1.00 82.88 194 THR A C 1
ATOM 1525 O O . THR A 1 194 ? 4.923 11.113 -7.451 1.00 82.88 194 THR A O 1
ATOM 1528 N N . SER A 1 195 ? 3.016 9.982 -7.842 1.00 79.12 195 SER A N 1
ATOM 1529 C CA . SER A 1 195 ? 2.157 11.165 -7.746 1.00 79.12 195 SER A CA 1
ATOM 1530 C C . SER A 1 195 ? 2.280 11.819 -6.371 1.00 79.12 195 SER A C 1
ATOM 1532 O O . SER A 1 195 ? 2.068 11.171 -5.346 1.00 79.12 195 SER A O 1
ATOM 1534 N N . ASP A 1 196 ? 2.578 13.116 -6.347 1.00 75.25 196 ASP A N 1
ATOM 1535 C CA . ASP A 1 196 ? 2.610 13.941 -5.135 1.00 75.25 196 ASP A CA 1
ATOM 1536 C C . ASP A 1 196 ? 1.211 14.471 -4.755 1.00 75.25 196 ASP A C 1
ATOM 1538 O O . ASP A 1 196 ? 0.946 14.753 -3.584 1.00 75.25 196 ASP A O 1
ATOM 1542 N N . GLN A 1 197 ? 0.310 14.555 -5.738 1.00 78.81 197 GLN A N 1
ATOM 1543 C CA . GLN A 1 197 ? -1.101 14.915 -5.606 1.00 78.81 197 GLN A CA 1
ATOM 1544 C C . GLN A 1 197 ? -2.017 13.717 -5.881 1.00 78.81 197 GLN A C 1
ATOM 1546 O O . GLN A 1 197 ? -1.636 12.754 -6.544 1.00 78.81 197 GLN A O 1
ATOM 1551 N N . SER A 1 198 ? -3.266 13.791 -5.414 1.00 82.00 198 SER A N 1
ATOM 1552 C CA . SER A 1 198 ? -4.276 12.805 -5.807 1.00 82.00 198 SER A CA 1
ATOM 1553 C C . SER A 1 198 ? -4.637 12.966 -7.283 1.00 82.00 198 SER A C 1
ATOM 1555 O O . SER A 1 198 ? -5.070 14.029 -7.731 1.00 82.00 198 SER A O 1
ATOM 1557 N N . VAL A 1 199 ? -4.477 11.872 -8.019 1.00 87.00 199 VAL A N 1
ATOM 1558 C CA . VAL A 1 199 ? -4.907 11.701 -9.401 1.00 87.00 199 VAL A CA 1
ATOM 1559 C C . VAL A 1 199 ? -6.150 10.813 -9.379 1.00 87.00 199 VAL A C 1
ATOM 1561 O O . VAL A 1 199 ? -6.046 9.649 -8.986 1.00 87.00 199 VAL A O 1
ATOM 1564 N N . PRO A 1 200 ? -7.333 11.314 -9.784 1.00 87.50 200 PRO A N 1
ATOM 1565 C CA . PRO A 1 200 ? -8.571 10.545 -9.732 1.00 87.50 200 PRO A CA 1
ATOM 1566 C C . PRO A 1 200 ? -8.436 9.163 -10.376 1.00 87.50 200 PRO A C 1
ATOM 1568 O O . PRO A 1 200 ? -8.029 9.036 -11.528 1.00 87.50 200 PRO A O 1
ATOM 1571 N N . GLY A 1 201 ? -8.780 8.126 -9.615 1.00 87.12 201 GLY A N 1
ATOM 1572 C CA . GLY A 1 201 ? -8.684 6.735 -10.045 1.00 87.12 201 GLY A CA 1
ATOM 1573 C C . GLY A 1 201 ? -7.290 6.120 -9.924 1.00 87.12 201 GLY A C 1
ATOM 1574 O O . GLY A 1 201 ? -7.213 4.906 -9.855 1.00 87.12 201 GLY A O 1
ATOM 1575 N N . ILE A 1 202 ? -6.204 6.889 -9.850 1.00 90.75 202 ILE A N 1
ATOM 1576 C CA . ILE A 1 202 ? -4.832 6.356 -9.777 1.00 90.75 202 ILE A CA 1
ATOM 1577 C C . ILE A 1 202 ? -4.278 6.449 -8.354 1.00 90.75 202 ILE A C 1
ATOM 1579 O O . ILE A 1 202 ? -3.792 5.466 -7.799 1.00 90.75 202 ILE A O 1
ATOM 1583 N N . SER A 1 203 ? -4.408 7.613 -7.726 1.00 91.38 203 SER A N 1
ATOM 1584 C CA . SER A 1 203 ? -3.940 7.853 -6.366 1.00 91.38 203 SER A CA 1
ATOM 1585 C C . SER A 1 203 ? -4.987 8.577 -5.527 1.00 91.38 203 SER A C 1
ATOM 1587 O O . SER A 1 203 ? -5.846 9.317 -6.018 1.00 91.38 203 SER A O 1
ATOM 1589 N N . MET A 1 204 ? -4.925 8.363 -4.220 1.00 91.62 204 MET A N 1
ATOM 1590 C CA . MET A 1 204 ? -5.813 8.979 -3.244 1.00 91.62 204 MET A CA 1
ATOM 1591 C C . MET A 1 204 ? -5.005 9.662 -2.149 1.00 91.62 204 MET A C 1
ATOM 1593 O O . MET A 1 204 ? -3.919 9.213 -1.795 1.00 91.62 204 MET A O 1
ATOM 1597 N N . MET A 1 205 ? -5.547 10.744 -1.588 1.00 90.38 205 MET A N 1
ATOM 1598 C CA . MET A 1 205 ? -4.959 11.340 -0.392 1.00 90.38 205 MET A CA 1
ATOM 1599 C C . MET A 1 205 ? -5.248 10.443 0.812 1.00 90.38 205 MET A C 1
ATOM 1601 O O . MET A 1 205 ? -6.405 10.127 1.090 1.00 90.38 205 MET A O 1
ATOM 1605 N N . ALA A 1 206 ? -4.203 10.068 1.535 1.00 88.81 206 ALA A N 1
ATOM 1606 C CA . ALA A 1 206 ? -4.247 9.297 2.763 1.00 88.81 206 ALA A CA 1
ATOM 1607 C C . ALA A 1 206 ? -3.475 10.035 3.856 1.00 88.81 206 ALA A C 1
ATOM 1609 O O . ALA A 1 206 ? -2.367 10.520 3.632 1.00 88.81 206 ALA A O 1
ATOM 1610 N N . GLU A 1 207 ? -4.047 10.127 5.053 1.00 87.12 207 GLU A N 1
ATOM 1611 C CA . GLU A 1 207 ? -3.315 10.625 6.215 1.00 87.12 207 GLU A CA 1
ATOM 1612 C C . GLU A 1 207 ? -2.112 9.716 6.503 1.00 87.12 207 GLU A C 1
ATOM 1614 O O . GLU A 1 207 ? -2.255 8.500 6.619 1.00 87.12 207 GLU A O 1
ATOM 1619 N N . HIS A 1 208 ? -0.925 10.302 6.663 1.00 78.62 208 HIS A N 1
ATOM 1620 C CA . HIS A 1 208 ? 0.248 9.530 7.058 1.00 78.62 208 HIS A CA 1
ATOM 1621 C C . HIS A 1 208 ? 0.037 8.865 8.438 1.00 78.62 208 HIS A C 1
ATOM 1623 O O . HIS A 1 208 ? -0.442 9.537 9.363 1.00 78.62 208 HIS A O 1
ATOM 1629 N N . PRO A 1 209 ? 0.448 7.594 8.634 1.00 65.12 209 PRO A N 1
ATOM 1630 C CA . PRO A 1 209 ? 0.248 6.879 9.891 1.00 65.12 209 PRO A CA 1
ATOM 1631 C C . PRO A 1 209 ? 0.722 7.690 11.106 1.00 65.12 209 PRO A C 1
ATOM 1633 O O . PRO A 1 209 ? 1.862 8.167 11.161 1.00 65.12 209 PRO A O 1
ATOM 1636 N N . SER A 1 210 ? -0.149 7.859 12.107 1.00 62.22 210 SER A N 1
ATOM 1637 C CA . SER A 1 210 ? 0.222 8.449 13.397 1.00 62.22 210 SER A CA 1
ATOM 1638 C C . SER A 1 210 ? -0.585 7.845 14.549 1.00 62.22 210 SER A C 1
ATOM 1640 O O . SER A 1 210 ? -1.810 7.926 14.594 1.00 62.22 210 SER A O 1
ATOM 1642 N N . ALA A 1 211 ? 0.120 7.262 15.523 1.00 53.72 211 ALA A N 1
ATOM 1643 C CA . ALA A 1 211 ? -0.482 6.542 16.652 1.00 53.72 211 ALA A CA 1
ATOM 1644 C C . ALA A 1 211 ? -1.384 7.407 17.563 1.00 53.72 211 ALA A C 1
ATOM 1646 O O . ALA A 1 211 ? -2.149 6.878 18.360 1.00 53.72 211 ALA A O 1
ATOM 1647 N N . SER A 1 212 ? -1.310 8.739 17.472 1.00 57.44 212 SER A N 1
ATOM 1648 C CA . SER A 1 212 ? -2.041 9.659 18.353 1.00 57.44 212 SER A CA 1
ATOM 1649 C C . SER A 1 212 ? -3.449 10.025 17.871 1.00 57.44 212 SER A C 1
ATOM 1651 O O . SER A 1 212 ? -4.173 10.679 18.618 1.00 57.44 212 SER A O 1
ATOM 1653 N N . LYS A 1 213 ? -3.850 9.652 16.646 1.00 70.56 213 LYS A N 1
ATOM 1654 C CA . LYS A 1 213 ? -5.082 10.180 16.029 1.00 70.56 213 LYS A CA 1
ATOM 1655 C C . LYS A 1 213 ? -6.322 9.307 16.197 1.00 70.56 213 LYS A C 1
ATOM 1657 O O . LYS A 1 213 ? -7.421 9.847 16.169 1.00 70.56 213 LYS A O 1
ATOM 1662 N N . ASP A 1 214 ? -6.190 8.009 16.460 1.00 73.25 214 ASP A N 1
ATOM 1663 C CA . ASP A 1 214 ? -7.362 7.125 16.589 1.00 73.25 214 ASP A CA 1
ATOM 1664 C C . ASP A 1 214 ? -8.299 7.545 17.726 1.00 73.25 214 ASP A C 1
ATOM 1666 O O . ASP A 1 214 ? -9.516 7.561 17.557 1.00 73.25 214 ASP A O 1
ATOM 1670 N N . GLN A 1 215 ? -7.743 7.940 18.877 1.00 74.12 215 GLN A N 1
ATOM 1671 C CA . GLN A 1 215 ? -8.549 8.419 20.001 1.00 74.12 215 GLN A CA 1
ATOM 1672 C C . GLN A 1 215 ? -9.212 9.767 19.693 1.00 74.12 215 GLN A C 1
ATOM 1674 O O . GLN A 1 215 ? -10.332 10.018 20.130 1.00 74.12 215 GLN A O 1
ATOM 1679 N N . GLU A 1 216 ? -8.545 10.637 18.934 1.00 79.25 216 GLU A N 1
ATOM 1680 C CA . GLU A 1 216 ? -9.096 11.926 18.516 1.00 79.25 216 GLU A CA 1
ATOM 1681 C C . GLU A 1 216 ? -10.254 11.745 17.526 1.00 79.25 216 GLU A C 1
ATOM 1683 O O . GLU A 1 216 ? -11.306 12.364 17.692 1.00 79.25 216 GLU A O 1
ATOM 1688 N N . LEU A 1 217 ? -10.100 10.839 16.556 1.00 82.31 217 LEU A N 1
ATOM 1689 C CA . LEU A 1 217 ? -11.154 10.458 15.616 1.00 82.31 217 LEU A CA 1
ATOM 1690 C C . LEU A 1 217 ? -12.340 9.821 16.345 1.00 82.31 217 LEU A C 1
ATOM 1692 O O . LEU A 1 217 ? -13.479 10.240 16.137 1.00 82.31 217 LEU A O 1
ATOM 1696 N N . LEU A 1 218 ? -12.081 8.880 17.257 1.00 79.94 218 LEU A N 1
ATOM 1697 C CA . LEU A 1 218 ? -13.115 8.270 18.090 1.00 79.94 218 LEU A CA 1
ATOM 1698 C C . LEU A 1 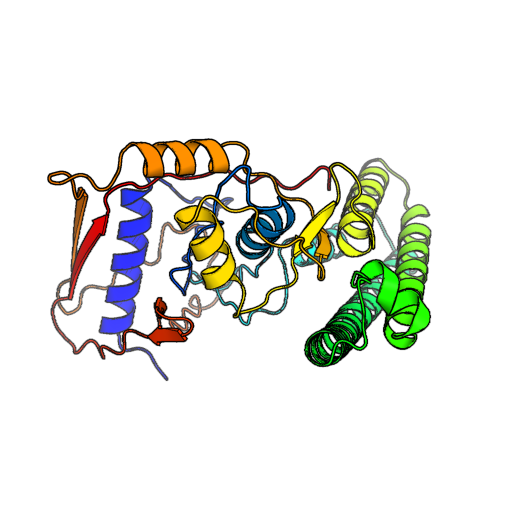218 ? -13.856 9.328 18.920 1.00 79.94 218 LEU A C 1
ATOM 1700 O O . LEU A 1 218 ? -15.085 9.364 18.925 1.00 79.94 218 LEU A O 1
ATOM 1704 N N . ASN A 1 219 ? -13.132 10.239 19.573 1.00 79.94 219 ASN A N 1
ATOM 1705 C CA . ASN A 1 219 ? -13.733 11.332 20.334 1.00 79.94 219 ASN A CA 1
ATOM 1706 C C . ASN A 1 219 ? -14.569 12.256 19.438 1.00 79.94 219 ASN A C 1
ATOM 1708 O O . ASN A 1 219 ? -15.633 12.708 19.863 1.00 79.94 219 ASN A O 1
ATOM 1712 N N . ALA A 1 220 ? -14.136 12.542 18.207 1.00 82.94 220 ALA A N 1
ATOM 1713 C CA . ALA A 1 220 ? -14.906 13.336 17.249 1.00 82.94 220 ALA A CA 1
ATOM 1714 C C . ALA A 1 220 ? -16.221 12.638 16.859 1.00 82.94 220 ALA A C 1
ATOM 1716 O O . ALA A 1 220 ? -17.277 13.277 16.861 1.00 82.94 220 ALA A O 1
ATOM 1717 N N . VAL A 1 221 ? -16.179 11.322 16.623 1.00 80.31 221 VAL A N 1
ATOM 1718 C CA . VAL A 1 221 ? -17.369 10.495 16.360 1.00 80.31 221 VAL A CA 1
ATOM 1719 C C . VAL A 1 221 ? -18.326 10.525 17.552 1.00 80.31 221 VAL A C 1
ATOM 1721 O O . VAL A 1 221 ? -19.485 10.917 17.392 1.00 80.31 221 VAL A O 1
ATOM 1724 N N . LEU A 1 222 ? -17.837 10.198 18.752 1.00 81.00 222 LEU A N 1
ATOM 1725 C CA . LEU A 1 222 ? -18.643 10.135 19.977 1.00 81.00 222 LEU A CA 1
ATOM 1726 C C . LEU A 1 222 ? -19.238 11.500 20.352 1.00 81.00 222 LEU A C 1
ATOM 1728 O O . LEU A 1 222 ? -20.420 11.605 20.670 1.00 81.00 222 LEU A O 1
ATOM 1732 N N . SER A 1 223 ? -18.443 12.569 20.261 1.00 83.38 223 SER A N 1
ATOM 1733 C CA . SER A 1 223 ? -18.884 13.938 20.568 1.00 83.38 223 SER A CA 1
ATOM 1734 C C . SER A 1 223 ? -19.669 14.603 19.437 1.00 83.38 223 SER A C 1
ATOM 1736 O O . SER A 1 223 ? -20.085 15.756 19.575 1.00 83.38 223 SER A O 1
ATOM 1738 N N . ARG A 1 224 ? -19.881 13.905 18.311 1.00 80.62 224 ARG A N 1
ATOM 1739 C CA . ARG A 1 224 ? -20.550 14.429 17.113 1.00 80.62 224 ARG A CA 1
ATOM 1740 C C . ARG A 1 224 ? -19.906 15.730 16.607 1.00 80.62 224 ARG A C 1
ATOM 1742 O O . ARG A 1 224 ? -20.602 16.567 16.026 1.00 80.62 224 ARG A O 1
ATOM 1749 N N . LYS A 1 225 ? -18.596 15.905 16.781 1.00 86.19 225 LYS A N 1
ATOM 1750 C CA . LYS A 1 225 ? -17.829 17.054 16.274 1.00 86.19 225 LYS A CA 1
ATOM 1751 C C . LYS A 1 225 ? -17.115 16.692 14.976 1.00 86.19 225 LYS A C 1
ATOM 1753 O O . LYS A 1 225 ? -16.891 15.521 14.690 1.00 86.19 225 LYS A O 1
ATOM 1758 N N . LYS A 1 226 ? -16.784 17.705 14.170 1.00 85.75 226 LYS A N 1
ATOM 1759 C CA . LYS A 1 226 ? -15.945 17.513 12.982 1.00 85.75 226 LYS A CA 1
ATOM 1760 C C . LYS A 1 226 ? -14.529 17.163 13.442 1.00 85.75 226 LYS A C 1
ATOM 1762 O O . LYS A 1 226 ? -13.977 17.884 14.272 1.00 85.75 226 LYS A O 1
ATOM 1767 N N . ALA A 1 227 ? -13.978 16.065 12.933 1.00 85.50 227 ALA A N 1
ATOM 1768 C CA . ALA A 1 227 ? -12.584 15.713 13.162 1.00 85.50 227 ALA A CA 1
ATOM 1769 C C . ALA A 1 227 ? -11.660 16.772 12.523 1.00 85.50 227 ALA A C 1
ATOM 1771 O O . ALA A 1 227 ? -12.069 17.447 11.567 1.00 85.50 227 ALA A O 1
ATOM 1772 N N . PRO A 1 228 ? -10.436 16.961 13.044 1.00 82.00 228 PRO A N 1
ATOM 1773 C CA . PRO A 1 228 ? -9.467 17.860 12.425 1.00 82.00 228 PRO A CA 1
ATOM 1774 C C . PRO A 1 228 ? -9.175 17.445 10.979 1.00 82.00 228 PRO A C 1
ATOM 1776 O O . PRO A 1 228 ? -9.285 16.276 10.620 1.00 82.00 228 PRO A O 1
ATOM 1779 N N . ALA A 1 229 ? -8.777 18.408 10.148 1.00 83.00 229 ALA A N 1
ATOM 1780 C CA . ALA A 1 229 ? -8.308 18.112 8.800 1.00 83.00 229 ALA A CA 1
ATOM 1781 C C . ALA A 1 229 ? -7.000 17.296 8.833 1.00 83.00 229 ALA A C 1
ATOM 1783 O O . ALA A 1 229 ? -6.142 17.509 9.699 1.00 83.00 229 ALA A O 1
ATOM 1784 N N . ALA A 1 230 ? -6.830 16.413 7.850 1.00 83.44 230 ALA A N 1
ATOM 1785 C CA . ALA A 1 230 ? -5.637 15.598 7.650 1.00 83.44 230 ALA A CA 1
ATOM 1786 C C . ALA A 1 230 ? -4.442 16.451 7.169 1.00 83.44 230 ALA A C 1
ATOM 1788 O O . ALA A 1 230 ? -4.113 16.505 5.986 1.00 83.44 230 ALA A O 1
ATOM 1789 N N . LYS A 1 231 ? -3.791 17.182 8.088 1.00 80.31 231 LYS A N 1
ATOM 1790 C CA . LYS A 1 231 ? -2.650 18.060 7.750 1.00 80.31 231 LYS A CA 1
ATOM 1791 C C . LYS A 1 231 ? -1.419 17.296 7.229 1.00 80.31 231 LYS A C 1
ATOM 1793 O O . LYS A 1 231 ? -0.567 17.920 6.595 1.00 80.31 231 LYS A O 1
ATOM 1798 N N . ASN A 1 232 ? -1.323 15.983 7.477 1.00 79.19 232 ASN A N 1
ATOM 1799 C CA . ASN A 1 232 ? -0.213 15.131 7.031 1.00 79.19 232 ASN A CA 1
ATOM 1800 C C . ASN A 1 232 ? -0.623 14.208 5.873 1.00 79.19 232 ASN A C 1
ATOM 1802 O O . ASN A 1 232 ? -0.073 13.114 5.743 1.00 79.19 232 ASN A O 1
ATOM 1806 N N . ALA A 1 233 ? -1.615 14.598 5.074 1.00 83.94 233 ALA A N 1
ATOM 1807 C CA . ALA A 1 233 ? -2.052 13.781 3.956 1.00 83.94 233 ALA A CA 1
ATOM 1808 C C . ALA A 1 233 ? -0.973 13.671 2.865 1.00 83.94 233 ALA A C 1
ATOM 1810 O O . ALA A 1 233 ? -0.273 14.638 2.552 1.00 83.94 233 ALA A O 1
ATOM 1811 N N . LEU A 1 234 ? -0.882 12.484 2.274 1.00 83.81 234 LEU A N 1
ATOM 1812 C CA . LEU A 1 234 ? -0.032 12.130 1.147 1.00 83.81 234 LEU A CA 1
ATOM 1813 C C . LEU A 1 234 ? -0.839 11.446 0.065 1.00 83.81 234 LEU A C 1
ATOM 1815 O O . LEU A 1 234 ? -1.769 10.706 0.364 1.00 83.81 234 LEU A O 1
ATOM 1819 N N . SER A 1 235 ? -0.404 11.615 -1.174 1.00 86.94 235 SER A N 1
ATOM 1820 C CA . SER A 1 235 ? -0.835 10.751 -2.260 1.00 86.94 235 SER A CA 1
ATOM 1821 C C . SER A 1 235 ? -0.243 9.344 -2.085 1.00 86.94 235 SER A C 1
ATOM 1823 O O . SER A 1 235 ? 0.963 9.180 -1.869 1.00 86.94 235 SER A O 1
ATOM 1825 N N . VAL A 1 236 ? -1.119 8.342 -2.136 1.00 87.88 236 VAL A N 1
ATOM 1826 C CA . VAL A 1 236 ? -0.814 6.904 -2.136 1.00 87.88 236 VAL A CA 1
ATOM 1827 C C . VAL A 1 236 ? -1.623 6.215 -3.245 1.00 87.88 236 VAL A C 1
ATOM 1829 O O . VAL A 1 236 ? -2.654 6.770 -3.645 1.00 87.88 236 VAL A O 1
ATOM 1832 N N . PRO A 1 237 ? -1.224 5.025 -3.734 1.00 90.62 237 PRO A N 1
ATOM 1833 C CA . PRO A 1 237 ? -2.040 4.236 -4.656 1.00 90.62 237 PRO A CA 1
ATOM 1834 C C . PRO A 1 237 ? -3.502 4.127 -4.204 1.00 90.62 237 PRO A C 1
ATOM 1836 O O . PRO A 1 237 ? -3.794 3.879 -3.031 1.00 90.62 237 PRO A O 1
ATOM 1839 N N . ALA A 1 238 ? -4.436 4.357 -5.128 1.00 91.94 238 ALA A N 1
ATOM 1840 C CA . ALA A 1 238 ? -5.860 4.345 -4.811 1.00 91.94 238 ALA A CA 1
ATOM 1841 C C . ALA A 1 238 ? -6.380 2.917 -4.608 1.00 91.94 238 ALA A C 1
ATOM 1843 O O . ALA A 1 238 ? -6.129 2.045 -5.435 1.00 91.94 238 ALA A O 1
ATOM 1844 N N . TYR A 1 239 ? -7.164 2.704 -3.553 1.00 90.38 239 TYR A N 1
ATOM 1845 C CA . TYR A 1 239 ? -7.895 1.462 -3.305 1.00 90.38 239 TYR A CA 1
ATOM 1846 C C . TYR A 1 239 ? -9.337 1.784 -2.937 1.00 90.38 239 TYR A C 1
ATOM 1848 O O . TYR A 1 239 ? -9.601 2.758 -2.230 1.00 90.38 239 TYR A O 1
ATOM 1856 N N . TYR A 1 240 ? -10.269 0.953 -3.392 1.00 88.12 240 TYR A N 1
ATOM 1857 C CA . TYR A 1 240 ? -11.697 1.188 -3.221 1.00 88.12 240 TYR A CA 1
ATOM 1858 C C . TYR A 1 240 ? -12.383 -0.022 -2.605 1.00 88.12 240 TYR A C 1
ATOM 1860 O O . TYR A 1 240 ? -12.322 -1.123 -3.142 1.00 88.12 240 TYR A O 1
ATOM 1868 N N . SER A 1 241 ? -13.092 0.206 -1.501 1.00 88.69 241 SER A N 1
ATOM 1869 C CA . SER A 1 241 ? -14.026 -0.758 -0.921 1.00 88.69 241 SER A CA 1
ATOM 1870 C C . SER A 1 241 ? -15.397 -0.089 -0.797 1.00 88.69 241 SER A C 1
ATOM 1872 O O . SER A 1 241 ? -15.710 0.483 0.250 1.00 88.69 241 SER A O 1
ATOM 1874 N N . PRO A 1 242 ? -16.197 -0.057 -1.881 1.00 85.81 242 PRO A N 1
ATOM 1875 C CA . PRO A 1 242 ? -17.425 0.740 -1.933 1.00 85.81 242 PRO A CA 1
ATOM 1876 C C . PRO A 1 242 ? -18.457 0.307 -0.885 1.00 85.81 242 PRO A C 1
ATOM 1878 O O . PRO A 1 242 ? -19.216 1.132 -0.391 1.00 85.81 242 PRO A O 1
ATOM 1881 N N . GLU A 1 243 ? -18.451 -0.969 -0.498 1.00 88.50 243 GLU A N 1
ATOM 1882 C CA . GLU A 1 243 ? -19.370 -1.511 0.506 1.00 88.50 243 GLU A CA 1
ATOM 1883 C C . GLU A 1 243 ? -18.952 -1.217 1.951 1.00 88.50 243 GLU A C 1
ATOM 1885 O O . GLU A 1 243 ? -19.766 -1.368 2.862 1.00 88.50 243 GLU A O 1
ATOM 1890 N N . TYR A 1 244 ? -17.696 -0.821 2.188 1.00 86.75 244 TYR A N 1
ATOM 1891 C CA . TYR A 1 244 ? -17.152 -0.688 3.539 1.00 86.75 244 TYR A CA 1
ATOM 1892 C C . TYR A 1 244 ? -17.964 0.294 4.388 1.00 86.75 244 TYR A C 1
ATOM 1894 O O . TYR A 1 244 ? -18.322 -0.004 5.529 1.00 86.75 244 TYR A O 1
ATOM 1902 N N . GLU A 1 245 ? -18.285 1.459 3.821 1.00 85.94 245 GLU A N 1
ATOM 1903 C CA . GLU A 1 245 ? -18.970 2.522 4.551 1.00 85.94 245 GLU A CA 1
ATOM 1904 C C . GLU A 1 245 ? -20.370 2.097 5.010 1.00 85.94 245 GLU A C 1
ATOM 1906 O O . GLU A 1 245 ? -20.746 2.325 6.163 1.00 85.94 245 GLU A O 1
ATOM 1911 N N . ASP A 1 246 ? -21.127 1.459 4.121 1.00 87.81 246 ASP A N 1
ATOM 1912 C CA . ASP A 1 246 ? -22.494 1.023 4.397 1.00 87.81 246 ASP A CA 1
ATOM 1913 C C . ASP A 1 246 ? -22.517 -0.131 5.399 1.00 87.81 246 ASP A C 1
ATOM 1915 O O . ASP A 1 246 ? -23.287 -0.097 6.360 1.00 87.81 246 ASP A O 1
ATOM 1919 N N . VAL A 1 247 ? -21.595 -1.088 5.261 1.00 88.19 247 VAL A N 1
ATOM 1920 C CA . VAL A 1 247 ? -21.460 -2.218 6.190 1.00 88.19 247 VAL A CA 1
ATOM 1921 C C . VAL A 1 247 ? -21.152 -1.735 7.602 1.00 88.19 247 VAL A C 1
ATOM 1923 O O . VAL A 1 247 ? -21.840 -2.122 8.547 1.00 88.19 247 VAL A O 1
ATOM 1926 N N . VAL A 1 248 ? -20.173 -0.840 7.763 1.00 84.81 248 VAL A N 1
ATOM 1927 C CA . VAL A 1 248 ? -19.828 -0.298 9.084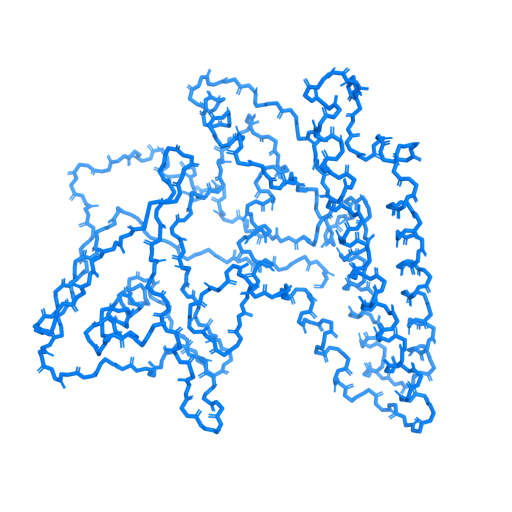 1.00 84.81 248 VAL A CA 1
ATOM 1928 C C . VAL A 1 248 ? -20.975 0.529 9.660 1.00 84.81 248 VAL A C 1
ATOM 1930 O O . VAL A 1 248 ? -21.280 0.406 10.847 1.00 84.81 248 VAL A O 1
ATOM 1933 N N . LYS A 1 249 ? -21.655 1.349 8.848 1.00 83.38 249 LYS A N 1
ATOM 1934 C CA . LYS A 1 249 ? -22.835 2.104 9.303 1.00 83.38 249 LYS A CA 1
ATOM 1935 C C . LYS A 1 249 ? -23.942 1.182 9.795 1.00 83.38 249 LYS A C 1
ATOM 1937 O O . LYS A 1 249 ? -24.557 1.485 10.814 1.00 83.38 249 LYS A O 1
ATOM 1942 N N . ASP A 1 250 ? -24.207 0.088 9.095 1.00 84.69 250 ASP A N 1
ATOM 1943 C CA . ASP A 1 250 ? -25.260 -0.850 9.473 1.00 84.69 250 ASP A CA 1
ATOM 1944 C C . ASP A 1 250 ? -24.888 -1.655 10.719 1.00 84.69 250 ASP A C 1
ATOM 1946 O O . ASP A 1 250 ? -25.740 -1.890 11.579 1.00 84.69 250 ASP A O 1
ATOM 1950 N N . TRP A 1 251 ? -23.607 -1.991 10.892 1.00 83.94 251 TRP A N 1
ATOM 1951 C CA . TRP A 1 251 ? -23.104 -2.566 12.138 1.00 83.94 251 TRP A CA 1
ATOM 1952 C C . TRP A 1 251 ? -23.267 -1.599 13.316 1.00 83.94 251 TRP A C 1
ATOM 1954 O O . TRP A 1 251 ? -23.803 -1.996 14.347 1.00 83.94 251 TRP A O 1
ATOM 1964 N N . ILE A 1 252 ? -22.916 -0.320 13.144 1.00 78.94 252 ILE A N 1
ATOM 1965 C CA . ILE A 1 252 ? -23.085 0.715 14.179 1.00 78.94 252 ILE A CA 1
ATOM 1966 C C . ILE A 1 252 ? -24.566 0.937 14.524 1.00 78.94 252 ILE A C 1
ATOM 1968 O O . ILE A 1 252 ? -24.899 1.068 15.700 1.00 78.94 252 ILE A O 1
ATOM 1972 N N . LYS A 1 253 ? -25.460 1.004 13.526 1.00 78.69 253 LYS A N 1
ATOM 1973 C CA . LYS A 1 253 ? -26.906 1.217 13.746 1.00 78.69 253 LYS A CA 1
ATOM 1974 C C . LYS A 1 253 ? -27.556 0.071 14.507 1.00 78.69 253 LYS A C 1
ATOM 1976 O O . LYS A 1 253 ? -28.433 0.326 15.324 1.00 78.69 253 LYS A O 1
ATOM 1981 N N . ALA A 1 254 ? -27.171 -1.164 14.194 1.00 75.56 254 ALA A N 1
ATOM 1982 C CA . ALA A 1 254 ? -27.726 -2.337 14.853 1.00 75.56 254 ALA A CA 1
ATOM 1983 C C . ALA A 1 254 ? -27.358 -2.390 16.343 1.00 75.56 254 ALA A C 1
ATOM 1985 O O . ALA A 1 254 ? -28.117 -2.952 17.123 1.00 75.56 254 ALA A O 1
ATOM 1986 N N . GLY A 1 255 ? -26.238 -1.767 16.732 1.00 68.19 255 GLY A N 1
ATOM 1987 C CA . GLY A 1 255 ? -25.714 -1.845 18.091 1.00 68.19 255 GLY A CA 1
ATOM 1988 C C . GLY A 1 255 ? -25.190 -3.247 18.436 1.00 68.19 255 GLY A C 1
ATOM 1989 O O . GLY A 1 255 ? -25.265 -4.153 17.601 1.00 68.19 255 GLY A O 1
ATOM 1990 N N . PRO A 1 256 ? -24.630 -3.422 19.644 1.00 64.62 256 PRO A N 1
ATOM 1991 C CA . PRO A 1 256 ? -24.285 -4.744 20.154 1.00 64.62 256 PRO A CA 1
ATOM 1992 C C . PRO A 1 256 ? -25.571 -5.563 20.333 1.00 64.62 256 PRO A C 1
ATOM 1994 O O . PRO A 1 256 ? -26.516 -5.101 20.975 1.00 64.62 256 PRO A O 1
ATOM 1997 N N . ASN A 1 257 ? -25.625 -6.757 19.745 1.00 59.00 257 ASN A N 1
ATOM 1998 C CA . ASN A 1 257 ? -26.735 -7.686 19.958 1.00 59.00 257 ASN A CA 1
ATOM 1999 C C . ASN A 1 257 ? -26.585 -8.345 21.338 1.00 59.00 257 ASN A C 1
ATOM 2001 O O . ASN A 1 257 ? -25.533 -8.900 21.634 1.00 59.00 257 ASN A O 1
ATOM 2005 N N . GLU A 1 258 ? -27.639 -8.351 22.159 1.00 54.34 258 GLU A N 1
ATOM 2006 C CA . GLU A 1 258 ? -27.613 -9.033 23.467 1.00 54.34 258 GLU A CA 1
ATOM 2007 C C . GLU A 1 258 ? -27.603 -10.576 23.350 1.00 54.34 258 GLU A C 1
ATOM 2009 O O . GLU A 1 258 ? -27.219 -11.242 24.307 1.00 54.34 258 GLU A O 1
ATOM 2014 N N . GLU A 1 259 ? -27.973 -11.157 22.195 1.00 57.03 259 GLU A N 1
ATOM 2015 C CA . GLU A 1 259 ? -28.240 -12.608 22.067 1.00 57.03 259 GLU A CA 1
ATOM 2016 C C . GLU A 1 259 ? -27.661 -13.332 20.830 1.00 57.03 259 GLU A C 1
ATOM 2018 O O . GLU A 1 259 ? -28.041 -14.468 20.562 1.00 57.03 259 GLU A O 1
ATOM 2023 N N . LEU A 1 260 ? -26.720 -12.763 20.071 1.00 55.41 260 LEU A N 1
ATOM 2024 C CA . LEU A 1 260 ? -26.153 -13.458 18.898 1.00 55.41 260 LEU A CA 1
ATOM 2025 C C . LEU A 1 260 ? -24.640 -13.251 18.809 1.00 55.41 260 LEU A C 1
ATOM 2027 O O . LEU A 1 260 ? -24.159 -12.411 18.052 1.00 55.41 260 LEU A O 1
ATOM 2031 N N . CYS A 1 261 ? -23.901 -14.016 19.610 1.00 64.12 261 CYS A N 1
ATOM 2032 C CA . CYS A 1 261 ? -22.525 -14.359 19.274 1.00 64.12 261 CYS A CA 1
ATOM 2033 C C . CYS A 1 261 ? -22.588 -15.654 18.471 1.00 64.12 261 CYS A C 1
ATOM 2035 O O . CYS A 1 261 ? -22.965 -16.687 19.025 1.00 64.12 261 CYS A O 1
ATOM 2037 N N . ASP A 1 262 ? -22.222 -15.604 17.193 1.00 69.69 262 ASP A N 1
ATOM 2038 C CA . ASP A 1 262 ? -21.870 -16.833 16.499 1.00 69.69 262 ASP A CA 1
ATOM 2039 C C . ASP A 1 262 ? -20.601 -17.374 17.164 1.00 69.69 262 ASP A C 1
ATOM 2041 O O . ASP A 1 262 ? -19.652 -16.631 17.454 1.00 69.69 262 ASP A O 1
ATOM 2045 N N . GLU A 1 263 ? -20.623 -18.666 17.476 1.00 75.00 263 GLU A N 1
ATOM 2046 C CA . GLU A 1 263 ? -19.505 -19.362 18.093 1.00 75.00 263 GLU A CA 1
ATOM 2047 C C . GLU A 1 263 ? -18.959 -20.386 17.113 1.00 75.00 263 GLU A C 1
ATOM 2049 O O . GLU A 1 263 ? -19.690 -21.235 16.602 1.00 75.00 263 GLU A O 1
ATOM 2054 N N . PHE A 1 264 ? -17.656 -20.325 16.881 1.00 72.50 264 PHE A N 1
ATOM 2055 C CA . PHE A 1 264 ? -16.941 -21.348 16.148 1.00 72.50 264 PHE A CA 1
ATOM 2056 C C . PHE A 1 264 ? -15.990 -22.065 17.095 1.00 72.50 264 PHE A C 1
ATOM 2058 O O . PHE A 1 264 ? -15.157 -21.425 17.738 1.00 72.50 264 PHE A O 1
ATOM 2065 N N . TYR A 1 265 ? -16.130 -23.384 17.189 1.00 74.81 265 TYR A N 1
ATOM 2066 C CA . TYR A 1 265 ? -15.341 -24.220 18.084 1.00 74.81 265 TYR A CA 1
ATOM 2067 C C . TYR A 1 265 ? -14.485 -25.200 17.286 1.00 74.81 265 TYR A C 1
ATOM 2069 O O . TYR A 1 265 ? -15.006 -25.961 16.473 1.00 74.81 265 TYR A O 1
ATOM 2077 N N . VAL A 1 266 ? -13.181 -25.203 17.563 1.00 70.06 266 VAL A N 1
ATOM 2078 C CA . VAL A 1 266 ? -12.221 -26.178 17.030 1.00 70.06 266 VAL A CA 1
ATOM 2079 C C . VAL A 1 266 ? -11.536 -26.872 18.183 1.00 70.06 266 VAL A C 1
ATOM 2081 O O . VAL A 1 266 ? -11.107 -26.216 19.134 1.00 70.06 266 VAL A O 1
ATOM 2084 N N . ARG A 1 267 ? -11.376 -28.186 18.044 1.00 72.06 267 ARG A N 1
ATOM 2085 C CA . ARG A 1 267 ? -10.539 -28.999 18.913 1.00 72.06 267 ARG A CA 1
ATOM 2086 C C . ARG A 1 267 ? -9.497 -29.740 18.091 1.00 72.06 267 ARG A C 1
ATOM 2088 O O . ARG A 1 267 ? -9.859 -30.374 17.104 1.00 72.06 267 ARG A O 1
ATOM 2095 N N . TYR A 1 268 ? -8.251 -29.707 18.546 1.00 69.25 268 TYR A N 1
ATOM 2096 C CA . TYR A 1 268 ? -7.191 -30.600 18.083 1.00 69.25 268 TYR A CA 1
ATOM 2097 C C . TYR A 1 268 ? -6.683 -31.437 19.244 1.00 69.25 268 TYR A C 1
ATOM 2099 O O . TYR A 1 268 ? -6.354 -30.895 20.302 1.00 69.25 268 TYR A O 1
ATOM 2107 N N . ALA A 1 269 ? -6.636 -32.752 19.053 1.00 69.62 269 ALA A N 1
ATOM 2108 C CA . ALA A 1 269 ? -6.096 -33.653 20.060 1.00 69.62 269 ALA A CA 1
ATOM 2109 C C . ALA A 1 269 ? -4.560 -33.628 20.063 1.00 69.62 269 ALA A C 1
ATOM 2111 O O . ALA A 1 269 ? -3.916 -33.351 19.046 1.00 69.62 269 ALA A O 1
ATOM 2112 N N . GLU A 1 270 ? -3.958 -33.951 21.207 1.00 66.19 270 GLU A N 1
ATOM 2113 C CA . GLU A 1 270 ? -2.506 -34.106 21.321 1.00 66.19 270 GLU A CA 1
ATOM 2114 C C . GLU A 1 270 ? -1.963 -35.100 20.268 1.00 66.19 270 GLU A C 1
ATOM 2116 O O . GLU A 1 270 ? -2.389 -36.253 20.187 1.00 66.19 270 GLU A O 1
ATOM 2121 N N . GLY A 1 271 ? -1.005 -34.649 19.449 1.00 62.38 271 GLY A N 1
ATOM 2122 C CA . GLY A 1 271 ? -0.379 -35.455 18.394 1.00 62.38 271 GLY A CA 1
ATOM 2123 C C . GLY A 1 271 ? -1.057 -35.390 17.020 1.00 62.38 271 GLY A C 1
ATOM 2124 O O . GLY A 1 271 ? -0.476 -35.878 16.049 1.00 62.38 271 GLY A O 1
ATOM 2125 N N . GLU A 1 272 ? -2.229 -34.760 16.898 1.00 67.12 272 GLU A N 1
ATOM 2126 C CA . GLU A 1 272 ? -2.783 -34.394 15.591 1.00 67.12 272 GLU A CA 1
ATOM 2127 C C . GLU A 1 272 ? -1.977 -33.240 14.984 1.00 67.12 272 GLU A C 1
ATOM 2129 O O . GLU A 1 272 ? -1.499 -32.357 15.694 1.00 67.12 272 GLU A O 1
ATOM 2134 N N . ILE A 1 273 ? -1.802 -33.247 13.664 1.00 61.59 273 ILE A N 1
ATOM 2135 C CA . ILE A 1 273 ? -1.192 -32.137 12.927 1.00 61.59 273 ILE A CA 1
ATOM 2136 C C . ILE A 1 273 ? -2.317 -31.461 12.158 1.00 61.59 273 ILE A C 1
ATOM 2138 O O . ILE A 1 273 ? -3.001 -32.117 11.371 1.00 61.59 273 ILE A O 1
ATOM 2142 N N . ALA A 1 274 ? -2.522 -30.170 12.404 1.00 64.06 274 ALA A N 1
ATOM 2143 C CA . ALA A 1 274 ? -3.504 -29.399 11.657 1.00 64.06 274 ALA A CA 1
ATOM 2144 C C . ALA A 1 274 ? -3.113 -29.319 10.169 1.00 64.06 274 ALA A C 1
ATOM 2146 O O . ALA A 1 274 ? -1.928 -29.256 9.834 1.00 64.06 274 ALA A O 1
ATOM 2147 N N . ASP A 1 275 ? -4.113 -29.345 9.284 1.00 66.88 275 ASP A N 1
ATOM 2148 C CA . ASP A 1 275 ? -3.885 -29.289 7.839 1.00 66.88 275 ASP A CA 1
ATOM 2149 C C . ASP A 1 275 ? -3.281 -27.936 7.440 1.00 66.88 275 ASP A C 1
ATOM 2151 O O . ASP A 1 275 ? -3.813 -26.872 7.768 1.00 66.88 275 ASP A O 1
ATOM 2155 N N . GLU A 1 276 ? -2.156 -28.003 6.737 1.00 63.59 276 GLU A N 1
ATOM 2156 C CA . GLU A 1 276 ? -1.459 -26.859 6.149 1.00 63.59 276 GLU A CA 1
ATOM 2157 C C . GLU A 1 276 ? -1.971 -26.539 4.736 1.00 63.59 276 GLU A C 1
ATOM 2159 O O . GLU A 1 276 ? -1.684 -25.474 4.191 1.00 63.59 276 GLU A O 1
ATOM 2164 N N . GLY A 1 277 ? -2.728 -27.457 4.129 1.00 62.72 277 GLY A N 1
ATOM 2165 C CA . GLY A 1 277 ? -3.354 -27.291 2.827 1.00 62.72 277 GLY A CA 1
ATOM 2166 C C . GLY A 1 277 ? -4.593 -26.391 2.858 1.00 62.72 277 GLY A C 1
ATOM 2167 O O . GLY A 1 277 ? -5.257 -26.205 3.875 1.00 62.72 277 GLY A O 1
ATOM 2168 N N . GLY A 1 278 ? -4.936 -25.820 1.700 1.00 71.00 278 GLY A N 1
ATOM 2169 C CA . GLY A 1 278 ? -6.211 -25.113 1.516 1.00 71.00 278 GLY A CA 1
ATOM 2170 C C . GLY A 1 278 ? -6.207 -23.622 1.864 1.00 71.00 278 GLY A C 1
ATOM 2171 O O . GLY A 1 278 ? -7.275 -23.064 2.113 1.00 71.00 278 GLY A O 1
ATOM 2172 N N . PHE A 1 279 ? -5.034 -22.978 1.871 1.00 75.25 279 PHE A N 1
ATOM 2173 C CA . PHE A 1 279 ? -4.896 -21.519 2.003 1.00 75.25 279 PHE A CA 1
ATOM 2174 C C . PHE A 1 279 ? -4.366 -20.817 0.738 1.00 75.25 279 PHE A C 1
ATOM 2176 O O . PHE A 1 279 ? -4.305 -19.590 0.707 1.00 75.25 279 PHE A O 1
ATOM 2183 N N . GLY A 1 280 ? -4.052 -21.571 -0.322 1.00 73.56 280 GLY A N 1
ATOM 2184 C CA . GLY A 1 280 ? -3.684 -21.043 -1.644 1.00 73.56 280 GLY A CA 1
ATOM 2185 C C . GLY A 1 280 ? -2.220 -20.610 -1.812 1.00 73.56 280 GLY A C 1
ATOM 2186 O O . GLY A 1 280 ? -1.862 -20.107 -2.872 1.00 73.56 280 GLY A O 1
ATOM 2187 N N . GLN A 1 281 ? -1.353 -20.800 -0.810 1.00 74.06 281 GLN A N 1
ATOM 2188 C CA . GLN A 1 281 ? 0.096 -20.606 -0.958 1.00 74.06 281 GLN A CA 1
ATOM 2189 C C . GLN A 1 281 ? 0.742 -21.799 -1.686 1.00 74.06 281 GLN A C 1
ATOM 2191 O O . GLN A 1 281 ? 0.461 -22.956 -1.369 1.00 74.06 281 GLN A O 1
ATOM 2196 N N . GLU A 1 282 ? 1.633 -21.532 -2.647 1.00 58.28 282 GLU A N 1
ATOM 2197 C CA . GLU A 1 282 ? 2.449 -22.572 -3.284 1.00 58.28 282 GLU A CA 1
ATOM 2198 C C . GLU A 1 282 ? 3.612 -22.963 -2.364 1.00 58.28 282 GLU A C 1
ATOM 2200 O O . GLU A 1 282 ? 4.440 -22.128 -1.998 1.00 58.28 282 GLU A O 1
ATOM 2205 N N . ALA A 1 283 ? 3.710 -24.248 -2.016 1.00 50.03 283 ALA A N 1
ATOM 2206 C CA . ALA A 1 283 ? 4.912 -24.779 -1.388 1.00 50.03 283 ALA A CA 1
ATOM 2207 C C . ALA A 1 283 ? 6.081 -24.666 -2.375 1.00 50.03 283 ALA A C 1
ATOM 2209 O O . ALA A 1 283 ? 6.084 -25.323 -3.419 1.00 50.03 283 ALA A O 1
ATOM 2210 N N . ARG A 1 284 ? 7.089 -23.841 -2.066 1.00 45.75 284 ARG A N 1
ATOM 2211 C CA . ARG A 1 284 ? 8.384 -23.947 -2.753 1.00 45.75 284 ARG A CA 1
ATOM 2212 C C . ARG A 1 284 ? 8.969 -25.337 -2.478 1.00 45.75 284 ARG A C 1
ATOM 2214 O O . ARG A 1 284 ? 8.624 -25.975 -1.494 1.00 45.75 284 ARG A O 1
ATOM 2221 N N . GLU A 1 285 ? 9.813 -25.850 -3.370 1.00 38.50 285 GLU A N 1
ATOM 2222 C CA . GLU A 1 285 ? 10.513 -27.119 -3.136 1.00 38.50 285 GLU A CA 1
ATOM 2223 C C . GLU A 1 285 ? 11.354 -27.017 -1.847 1.00 38.50 285 GLU A C 1
ATOM 2225 O O . GLU A 1 285 ? 12.416 -26.396 -1.829 1.00 38.50 285 GLU A O 1
ATOM 2230 N N . GLY A 1 286 ? 10.844 -27.604 -0.764 1.00 40.22 286 GLY A N 1
ATOM 2231 C CA . GLY A 1 286 ? 11.342 -27.442 0.603 1.00 40.22 286 GLY A CA 1
ATOM 2232 C C . GLY A 1 286 ? 10.212 -26.927 1.490 1.00 40.22 286 GLY A C 1
ATOM 2233 O O . GLY A 1 286 ? 9.547 -25.976 1.106 1.00 40.22 286 GLY A O 1
ATOM 2234 N N . GLU A 1 287 ? 9.958 -27.604 2.617 1.00 43.88 287 GLU A N 1
ATOM 2235 C CA . GLU A 1 287 ? 8.901 -27.279 3.590 1.00 43.88 287 GLU A CA 1
ATOM 2236 C C . GLU A 1 287 ? 8.605 -25.775 3.629 1.00 43.88 287 GLU A C 1
ATOM 2238 O O . GLU A 1 287 ? 9.529 -24.971 3.769 1.00 43.88 287 GLU A O 1
ATOM 2243 N N . LEU A 1 288 ? 7.329 -25.402 3.460 1.00 44.19 288 LEU A N 1
ATOM 2244 C CA . LEU A 1 288 ? 6.892 -24.029 3.689 1.00 44.19 288 LEU A CA 1
ATOM 2245 C C . LEU A 1 288 ? 7.474 -23.595 5.035 1.00 44.19 288 LEU A C 1
ATOM 2247 O O . LEU A 1 288 ? 7.216 -24.239 6.054 1.00 44.19 288 LEU A O 1
ATOM 2251 N N . ASP A 1 289 ? 8.312 -22.554 5.021 1.00 42.16 289 ASP A N 1
ATOM 2252 C CA . ASP A 1 289 ? 8.892 -21.999 6.239 1.00 42.16 289 ASP A CA 1
ATOM 2253 C C . ASP A 1 289 ? 7.791 -21.213 6.934 1.00 42.16 289 ASP A C 1
ATOM 2255 O O . ASP A 1 289 ? 7.681 -19.987 6.862 1.00 42.16 289 ASP A O 1
ATOM 2259 N N . TYR A 1 290 ? 6.906 -21.964 7.575 1.00 49.53 290 TYR A N 1
ATOM 2260 C CA . TYR A 1 290 ? 5.981 -21.429 8.531 1.00 49.53 290 TYR A CA 1
ATOM 2261 C C . TYR A 1 290 ? 6.748 -21.118 9.812 1.00 49.53 290 TYR A C 1
ATOM 2263 O O . TYR A 1 290 ? 6.522 -21.703 10.875 1.00 49.53 290 TYR A O 1
ATOM 2271 N N . ASP A 1 291 ? 7.671 -20.165 9.729 1.00 46.84 291 ASP A N 1
ATOM 2272 C CA . ASP A 1 291 ? 8.087 -19.453 10.915 1.00 46.84 291 ASP A CA 1
ATOM 2273 C C . ASP A 1 291 ? 6.797 -18.772 11.397 1.00 46.84 291 ASP A C 1
ATOM 2275 O O . ASP A 1 291 ? 6.287 -17.836 10.768 1.00 46.84 291 ASP A O 1
ATOM 2279 N N . TYR A 1 292 ? 6.179 -19.367 12.422 1.00 53.91 292 TYR A N 1
ATOM 2280 C CA . TYR A 1 292 ? 4.938 -18.935 13.058 1.00 53.91 292 TYR A CA 1
ATOM 2281 C C . TYR A 1 292 ? 5.317 -18.069 14.252 1.00 53.91 292 TYR A C 1
ATOM 2283 O O . TYR A 1 292 ? 5.345 -18.554 15.385 1.00 53.91 292 TYR A O 1
ATOM 2291 N N . PRO A 1 293 ? 5.672 -16.792 14.070 1.00 44.88 293 PRO A N 1
ATOM 2292 C CA . PRO A 1 293 ? 6.020 -15.980 15.206 1.00 44.88 293 PRO A CA 1
ATOM 2293 C C . PRO A 1 293 ? 4.746 -15.722 16.023 1.00 44.88 293 PRO A C 1
ATOM 2295 O O . PRO A 1 293 ? 3.812 -15.098 15.510 1.00 44.88 293 PRO A O 1
ATOM 2298 N N . PRO A 1 294 ? 4.698 -16.135 17.298 1.00 46.16 294 PRO A N 1
ATOM 2299 C CA . PRO A 1 294 ? 3.504 -15.987 18.110 1.00 46.16 294 PRO A CA 1
ATOM 2300 C C . PRO A 1 294 ? 3.285 -14.508 18.394 1.00 46.16 294 PRO A C 1
ATOM 2302 O O . PRO A 1 294 ? 4.099 -13.894 19.084 1.00 46.16 294 PRO A O 1
ATOM 2305 N N . TRP A 1 295 ? 2.221 -13.927 17.841 1.00 57.50 295 TRP A N 1
ATOM 2306 C CA . TRP A 1 295 ? 1.545 -12.765 18.419 1.00 57.50 295 TRP A CA 1
ATOM 2307 C C . TRP A 1 295 ? 0.341 -12.358 17.573 1.00 57.50 295 TRP A C 1
ATOM 2309 O O . TRP A 1 295 ? 0.474 -11.494 16.718 1.00 57.50 295 TRP A O 1
ATOM 2319 N N . ILE A 1 296 ? -0.856 -12.875 17.881 1.00 54.81 296 ILE A N 1
ATOM 2320 C CA . ILE A 1 296 ? -2.027 -12.002 17.738 1.00 54.81 296 ILE A CA 1
ATOM 2321 C C . ILE A 1 296 ? -1.883 -10.930 18.804 1.00 54.81 296 ILE A C 1
ATOM 2323 O O . ILE A 1 296 ? -2.020 -11.206 20.001 1.00 54.81 296 ILE A O 1
ATOM 2327 N N . SER A 1 297 ? -1.545 -9.717 18.374 1.00 54.28 297 SER A N 1
ATOM 2328 C CA . SER A 1 297 ? -1.687 -8.554 19.234 1.00 54.28 297 SER A CA 1
ATOM 2329 C C . SER A 1 297 ? -3.022 -7.866 19.016 1.00 54.28 297 SER A C 1
ATOM 2331 O O . SER A 1 297 ? -3.532 -7.743 17.898 1.00 54.28 297 SER A O 1
ATOM 2333 N N . PHE A 1 298 ? -3.580 -7.398 20.123 1.00 55.22 298 PHE A N 1
ATOM 2334 C CA . PHE A 1 298 ? -4.753 -6.548 20.143 1.00 55.22 298 PHE A CA 1
ATOM 2335 C C . PHE A 1 298 ? -4.299 -5.126 20.401 1.00 55.22 298 PHE A C 1
ATOM 2337 O O . PHE A 1 298 ? -3.606 -4.852 21.380 1.00 55.22 298 PHE A O 1
ATOM 2344 N N . HIS A 1 299 ? -4.717 -4.197 19.549 1.00 48.28 299 HIS A N 1
ATOM 2345 C CA . HIS A 1 299 ? -4.468 -2.791 19.816 1.00 48.28 299 HIS A CA 1
ATOM 2346 C C . HIS A 1 299 ? -5.443 -2.264 20.885 1.00 48.28 299 HIS A C 1
ATOM 2348 O O . HIS A 1 299 ? -6.569 -1.851 20.580 1.00 48.28 299 HIS A O 1
ATOM 2354 N N . MET A 1 300 ? -5.012 -2.254 22.148 1.00 49.44 300 MET A N 1
ATOM 2355 C CA . MET A 1 300 ? -5.764 -1.735 23.294 1.00 49.44 300 MET A CA 1
ATOM 2356 C C . MET A 1 300 ? -5.076 -0.499 23.878 1.00 49.44 300 MET A C 1
ATOM 2358 O O . MET A 1 300 ? -3.877 -0.479 24.126 1.00 49.44 300 MET A O 1
ATOM 2362 N N . ASN A 1 301 ? -5.847 0.565 24.121 1.00 50.94 301 ASN A N 1
ATOM 2363 C CA . ASN A 1 301 ? -5.367 1.786 24.789 1.00 50.94 301 ASN A CA 1
ATOM 2364 C C . ASN A 1 301 ? -4.087 2.407 24.182 1.00 50.94 301 ASN A C 1
ATOM 2366 O O . ASN A 1 301 ? -3.252 2.955 24.902 1.00 50.94 301 ASN A O 1
ATOM 2370 N N . GLY A 1 302 ? -3.928 2.342 22.855 1.00 47.34 302 GLY A N 1
ATOM 2371 C CA . GLY A 1 302 ? -2.768 2.914 22.161 1.00 47.34 302 GLY A CA 1
ATOM 2372 C C . GLY A 1 302 ? -1.519 2.028 22.181 1.00 47.34 302 GLY A C 1
ATOM 2373 O O . GLY A 1 302 ? -0.441 2.506 21.826 1.00 47.34 302 GLY A O 1
ATOM 2374 N N . ARG A 1 303 ? -1.633 0.767 22.615 1.00 50.47 303 ARG A N 1
ATOM 2375 C CA . ARG A 1 303 ? -0.542 -0.212 22.660 1.00 50.47 303 ARG A CA 1
ATOM 2376 C C . ARG A 1 303 ? -1.000 -1.555 22.103 1.00 50.47 303 ARG A C 1
ATOM 2378 O O . ARG A 1 303 ? -2.171 -1.906 22.198 1.00 50.47 303 ARG A O 1
ATOM 2385 N N . ASP A 1 304 ? -0.058 -2.288 21.531 1.00 56.97 304 ASP A N 1
ATOM 2386 C CA . ASP A 1 304 ? -0.280 -3.656 21.080 1.00 56.97 304 ASP A CA 1
ATOM 2387 C C . ASP A 1 304 ? -0.079 -4.595 22.277 1.00 56.97 304 ASP A C 1
ATOM 2389 O O . ASP A 1 304 ? 1.034 -4.741 22.784 1.00 56.97 304 ASP A O 1
ATOM 2393 N N . GLU A 1 305 ? -1.165 -5.199 22.751 1.00 55.22 305 GLU A N 1
ATOM 2394 C CA . GLU A 1 305 ? -1.153 -6.223 23.793 1.00 55.22 305 GLU A CA 1
ATOM 2395 C C . GLU A 1 305 ? -1.020 -7.589 23.128 1.00 55.22 305 GLU A C 1
ATOM 2397 O O . GLU A 1 305 ? -1.893 -8.008 22.369 1.00 55.22 305 GLU A O 1
ATOM 2402 N N . VAL A 1 306 ? 0.093 -8.274 23.381 1.00 59.59 306 VAL A N 1
ATOM 2403 C CA . VAL A 1 306 ? 0.377 -9.595 22.810 1.00 59.59 306 VAL A CA 1
ATOM 2404 C C . VAL A 1 306 ? -0.176 -10.666 23.737 1.00 59.59 306 VAL A C 1
ATOM 2406 O O . VAL A 1 306 ? 0.207 -10.716 24.909 1.00 59.59 306 VAL A O 1
ATOM 2409 N N . ILE A 1 307 ? -1.005 -11.570 23.210 1.00 57.69 307 ILE A N 1
ATOM 2410 C CA . ILE A 1 307 ? -1.326 -12.802 23.931 1.00 57.69 307 ILE A CA 1
ATOM 2411 C C . ILE A 1 307 ? -0.057 -13.661 23.979 1.00 57.69 307 ILE A C 1
ATOM 2413 O O . ILE A 1 307 ? 0.374 -14.220 22.974 1.00 57.69 307 ILE A O 1
ATOM 2417 N N . LYS A 1 308 ? 0.565 -13.724 25.159 1.00 53.34 308 LYS A N 1
ATOM 2418 C CA . LYS A 1 308 ? 1.729 -14.567 25.455 1.00 53.34 308 LYS A CA 1
ATOM 2419 C C . LYS A 1 308 ? 1.288 -15.784 26.260 1.00 53.34 308 LYS A C 1
ATOM 2421 O O . LYS A 1 308 ? 1.623 -15.904 27.436 1.00 53.34 308 LYS A O 1
ATOM 2426 N N . THR A 1 309 ? 0.486 -16.650 25.662 1.00 54.06 309 THR A N 1
ATOM 2427 C CA . THR A 1 309 ? 0.272 -17.992 26.212 1.00 54.06 309 THR A CA 1
ATOM 2428 C C . THR A 1 309 ? 1.235 -18.923 25.502 1.00 54.06 309 THR A C 1
ATOM 2430 O O . THR A 1 309 ? 1.079 -19.150 24.311 1.00 54.06 309 THR A O 1
ATOM 2433 N N . GLU A 1 310 ? 2.243 -19.421 26.220 1.00 55.38 310 GLU A N 1
ATOM 2434 C CA . GLU A 1 310 ? 2.959 -20.625 25.790 1.00 55.38 310 GLU A CA 1
ATOM 2435 C C . GLU A 1 310 ? 1.947 -21.770 25.846 1.00 55.38 310 GLU A C 1
ATOM 2437 O O . GLU A 1 310 ? 1.490 -22.140 26.936 1.00 55.38 310 GLU A O 1
ATOM 2442 N N . VAL A 1 311 ? 1.533 -22.275 24.683 1.00 60.28 311 VAL A N 1
ATOM 2443 C CA . VAL A 1 311 ? 0.668 -23.450 24.639 1.00 60.28 311 VAL A CA 1
ATOM 2444 C C . VAL A 1 311 ? 1.543 -24.646 24.994 1.00 60.28 311 VAL A C 1
ATOM 2446 O O . VAL A 1 311 ? 2.542 -24.925 24.337 1.00 60.28 311 VAL A O 1
ATOM 2449 N N . ARG A 1 312 ? 1.220 -25.312 26.103 1.00 60.75 312 ARG A N 1
ATOM 2450 C CA . ARG A 1 312 ? 1.894 -26.557 26.490 1.00 60.75 312 ARG A CA 1
ATOM 2451 C C . ARG A 1 312 ? 1.387 -27.697 25.615 1.00 60.75 312 ARG A C 1
ATOM 2453 O O . ARG A 1 312 ? 0.272 -27.621 25.109 1.00 60.75 312 ARG A O 1
ATOM 2460 N N . ASP A 1 313 ? 2.174 -28.762 25.516 1.00 61.53 313 ASP A N 1
ATOM 2461 C CA . ASP A 1 313 ? 1.721 -30.009 24.902 1.00 61.53 313 ASP A CA 1
ATOM 2462 C C . ASP A 1 313 ? 0.415 -30.488 25.573 1.00 61.53 313 ASP A C 1
ATOM 2464 O O . ASP A 1 313 ? 0.305 -30.501 26.806 1.00 61.53 313 ASP A O 1
ATOM 2468 N N . GLY A 1 314 ? -0.588 -30.805 24.752 1.00 65.88 314 GLY A N 1
ATOM 2469 C CA . GLY A 1 314 ? -1.931 -31.210 25.166 1.00 65.88 314 GLY A CA 1
ATOM 2470 C C . GLY A 1 314 ? -2.991 -30.884 24.109 1.00 65.88 314 GLY A C 1
ATOM 2471 O O . GLY A 1 314 ? -2.680 -30.331 23.052 1.00 65.88 314 GLY A O 1
ATOM 2472 N N . ASP A 1 315 ? -4.246 -31.227 24.402 1.00 67.12 315 ASP A N 1
ATOM 2473 C CA . ASP A 1 315 ? -5.388 -30.877 23.553 1.00 67.12 315 ASP A CA 1
ATOM 2474 C C . ASP A 1 315 ? -5.558 -29.351 23.460 1.00 67.12 315 ASP A C 1
ATOM 2476 O O . ASP A 1 315 ? -5.448 -28.629 24.456 1.00 67.12 315 ASP A O 1
ATOM 2480 N N . ILE A 1 316 ? -5.871 -28.865 22.260 1.00 69.31 316 ILE A N 1
ATOM 2481 C CA . ILE A 1 316 ? -6.105 -27.450 21.978 1.00 69.31 316 ILE A CA 1
ATOM 2482 C C . ILE A 1 316 ? -7.584 -27.247 21.693 1.00 69.31 316 ILE A C 1
ATOM 2484 O O . ILE A 1 316 ? -8.104 -27.792 20.723 1.00 69.31 316 ILE A O 1
ATOM 2488 N N . ASP A 1 317 ? -8.221 -26.400 22.497 1.00 71.75 317 ASP A N 1
ATOM 2489 C CA . ASP A 1 317 ? -9.604 -25.962 22.323 1.00 71.75 317 ASP A CA 1
ATOM 2490 C C . ASP A 1 317 ? -9.634 -24.461 21.995 1.00 71.75 317 ASP A C 1
ATOM 2492 O O . ASP A 1 317 ? -9.215 -23.631 22.806 1.00 71.75 317 ASP A O 1
ATOM 2496 N N . ILE A 1 318 ? -10.157 -24.091 20.822 1.00 70.69 318 ILE A N 1
ATOM 2497 C CA . ILE A 1 318 ? -10.374 -22.692 20.428 1.00 70.69 318 ILE A CA 1
ATOM 2498 C C . ILE A 1 318 ? -11.865 -22.438 20.278 1.00 70.69 318 ILE A C 1
ATOM 2500 O O . ILE A 1 318 ? -12.553 -23.153 19.559 1.00 70.69 318 ILE A O 1
ATOM 2504 N N . THR A 1 319 ? -12.358 -21.377 20.917 1.00 75.62 319 THR A N 1
ATOM 2505 C CA . THR A 1 319 ? -13.686 -20.816 20.639 1.00 75.62 319 THR A CA 1
ATOM 2506 C C . THR A 1 319 ? -13.529 -19.393 20.123 1.00 75.62 319 THR A C 1
ATOM 2508 O O . THR A 1 319 ? -13.079 -18.512 20.859 1.00 75.62 319 THR A O 1
ATOM 2511 N N . LEU A 1 320 ? -13.903 -19.155 18.868 1.00 72.88 320 LEU A N 1
ATOM 2512 C CA . LEU A 1 320 ? -14.032 -17.812 18.314 1.00 72.88 320 LEU A CA 1
ATOM 2513 C C . LEU A 1 320 ? -15.469 -17.342 18.468 1.00 72.88 320 LEU A C 1
ATOM 2515 O O . LEU A 1 320 ? -16.398 -18.029 18.060 1.00 72.88 320 LEU A O 1
ATOM 2519 N N . ARG A 1 321 ? -15.631 -16.158 19.055 1.00 76.81 321 ARG A N 1
ATOM 2520 C CA . ARG A 1 321 ? -16.921 -15.492 19.217 1.00 76.81 321 ARG A CA 1
ATOM 2521 C C . ARG A 1 321 ? -16.905 -14.192 18.445 1.00 76.81 321 ARG A C 1
ATOM 2523 O O . ARG A 1 321 ? -15.992 -13.385 18.628 1.00 76.81 321 ARG A O 1
ATOM 2530 N N . PHE A 1 322 ? -17.916 -13.975 17.622 1.00 77.38 322 PHE A N 1
ATOM 2531 C CA . PHE A 1 322 ? -18.086 -12.726 16.895 1.00 77.38 322 PHE A CA 1
ATOM 2532 C C . PHE A 1 322 ? -19.569 -12.388 16.762 1.00 77.38 322 PHE A C 1
ATOM 2534 O O . PHE A 1 322 ? -20.420 -13.267 16.693 1.00 77.38 322 PHE A O 1
ATOM 2541 N N . GLU A 1 323 ? -19.879 -11.094 16.730 1.00 77.44 323 GLU A N 1
ATOM 2542 C CA . GLU A 1 323 ? -21.254 -10.634 16.508 1.00 77.44 323 GLU A CA 1
ATOM 2543 C C . GLU A 1 323 ? -21.603 -10.626 15.017 1.00 77.44 323 GLU A C 1
ATOM 2545 O O . GLU A 1 323 ? -22.720 -10.947 14.623 1.00 77.44 323 GLU A O 1
ATOM 2550 N N . LYS A 1 324 ? -20.655 -10.186 14.178 1.00 78.19 324 LYS A N 1
ATOM 2551 C CA . LYS A 1 324 ? -20.822 -10.050 12.728 1.00 78.19 324 LYS A CA 1
ATOM 2552 C C . LYS A 1 324 ? -19.493 -10.271 12.025 1.00 78.19 324 LYS A C 1
ATOM 2554 O O . LYS A 1 324 ? -18.473 -9.722 12.438 1.00 78.19 324 LYS A O 1
ATOM 2559 N N . ILE A 1 325 ? -19.536 -11.004 10.920 1.00 80.25 325 ILE A N 1
ATOM 2560 C CA . ILE A 1 325 ? -18.422 -11.174 9.989 1.00 80.25 325 ILE A CA 1
ATOM 2561 C C . ILE A 1 325 ? -18.900 -10.832 8.577 1.00 80.25 325 ILE A C 1
ATOM 2563 O O . ILE A 1 325 ? -20.040 -11.115 8.207 1.00 80.25 325 ILE A O 1
ATOM 2567 N N . LYS A 1 326 ? -18.054 -10.165 7.791 1.00 83.62 326 LYS A N 1
ATOM 2568 C CA . LYS A 1 326 ? -18.318 -9.925 6.370 1.00 83.62 326 LYS A CA 1
ATOM 2569 C C . LYS A 1 326 ? -17.006 -9.825 5.604 1.00 83.62 326 LY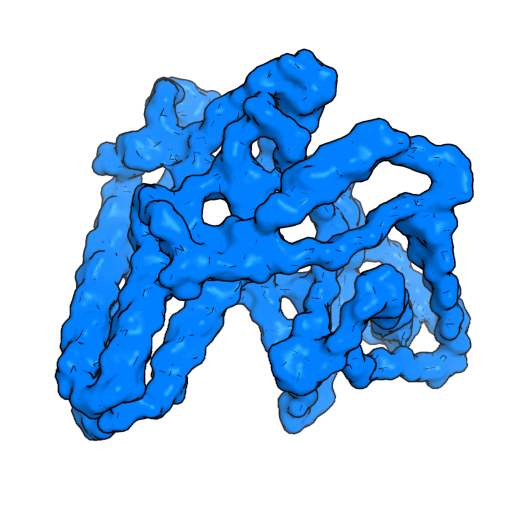S A C 1
ATOM 2571 O O . LYS A 1 326 ? -16.087 -9.135 6.040 1.00 83.62 326 LYS A O 1
ATOM 2576 N N . ILE A 1 327 ? -16.957 -10.468 4.441 1.00 84.31 327 ILE A N 1
ATOM 2577 C CA . ILE A 1 327 ? -15.896 -10.270 3.453 1.00 84.31 327 ILE A CA 1
ATOM 2578 C C . ILE A 1 327 ? -16.210 -9.003 2.664 1.00 84.31 327 ILE A C 1
ATOM 2580 O O . ILE A 1 327 ? -17.318 -8.833 2.152 1.00 84.31 327 ILE A O 1
ATOM 2584 N N . LEU A 1 328 ? -15.227 -8.113 2.565 1.00 84.81 328 LEU A N 1
ATOM 2585 C CA . LEU A 1 328 ? -15.335 -6.885 1.790 1.00 84.81 328 LEU A CA 1
ATOM 2586 C C . LEU A 1 328 ? -14.337 -6.934 0.648 1.00 84.81 328 LEU A C 1
ATOM 2588 O O . LEU A 1 328 ? -13.132 -7.041 0.871 1.00 84.81 328 LEU A O 1
ATOM 2592 N N . ALA A 1 329 ? -14.848 -6.834 -0.576 1.00 85.69 329 ALA A N 1
ATOM 2593 C CA . ALA A 1 329 ? -13.997 -6.698 -1.740 1.00 85.69 329 ALA A CA 1
ATOM 2594 C C . ALA A 1 329 ? -13.272 -5.347 -1.692 1.00 85.69 329 ALA A C 1
ATOM 2596 O O . ALA A 1 329 ? -13.862 -4.308 -1.361 1.00 85.69 329 ALA A O 1
ATOM 2597 N N . VAL A 1 330 ? -11.992 -5.370 -2.054 1.00 85.38 330 VAL A N 1
ATOM 2598 C CA . VAL A 1 330 ? -11.221 -4.164 -2.330 1.00 85.38 330 VAL A CA 1
ATOM 2599 C C . VAL A 1 330 ? -10.652 -4.273 -3.731 1.00 85.38 330 VAL A C 1
ATOM 2601 O O . VAL A 1 330 ? -10.012 -5.265 -4.068 1.00 85.38 330 VAL A O 1
ATOM 2604 N N . SER A 1 331 ? -10.887 -3.254 -4.548 1.00 88.56 331 SER A N 1
ATOM 2605 C CA . SER A 1 331 ? -10.279 -3.132 -5.869 1.00 88.56 331 SER A CA 1
ATOM 2606 C C . SER A 1 331 ? -9.142 -2.119 -5.828 1.00 88.56 331 SER A C 1
ATOM 2608 O O . SER A 1 331 ? -9.247 -1.090 -5.149 1.00 88.56 331 SER A O 1
ATOM 2610 N N . SER A 1 332 ? -8.082 -2.369 -6.597 1.00 87.94 332 SER A N 1
ATOM 2611 C CA . SER A 1 332 ? -7.146 -1.307 -6.960 1.00 87.94 332 SER A CA 1
ATOM 2612 C C . SER A 1 332 ? -7.877 -0.209 -7.736 1.00 87.94 332 SER A C 1
ATOM 2614 O O . SER A 1 332 ? -9.012 -0.372 -8.205 1.00 87.94 332 SER A O 1
ATOM 2616 N N . GLY A 1 333 ? -7.236 0.946 -7.840 1.00 86.62 333 GLY A N 1
ATOM 2617 C CA . GLY A 1 333 ? -7.666 1.986 -8.754 1.00 86.62 333 GLY A CA 1
ATOM 2618 C C . GLY A 1 333 ? -7.480 1.585 -10.216 1.00 86.62 333 GLY A C 1
ATOM 2619 O O . GLY A 1 333 ? -7.211 0.440 -10.556 1.00 86.62 333 GLY A O 1
ATOM 2620 N N . ALA A 1 334 ? -7.593 2.556 -11.112 1.00 88.81 334 ALA A N 1
ATOM 2621 C CA . ALA A 1 334 ? -7.290 2.423 -12.531 1.00 88.81 334 ALA A CA 1
ATOM 2622 C C . ALA A 1 334 ? -5.785 2.235 -12.822 1.00 88.81 334 ALA A C 1
ATOM 2624 O O . ALA A 1 334 ? -5.348 2.528 -13.944 1.00 88.81 334 ALA A O 1
ATOM 2625 N N . TRP A 1 335 ? -5.019 1.776 -11.827 1.00 87.12 335 TRP A N 1
ATOM 2626 C CA . TRP A 1 335 ? -3.615 1.431 -11.935 1.00 87.12 335 TRP A CA 1
ATOM 2627 C C . TRP A 1 335 ? -3.410 -0.076 -12.050 1.00 87.12 335 TRP A C 1
ATOM 2629 O O . TRP A 1 335 ? -4.158 -0.842 -11.401 1.00 87.12 335 TRP A O 1
#

Mean predicted aligned error: 9.96 Å

Radius of gyration: 22.83 Å; Cα contacts (8 Å, |Δi|>4): 454; chains: 1; bounding box: 50×63×57 Å

Sequence (335 aa):
MPCSNADRNLWLAYANAVKEASGFEPDHNVAMYLARNARKGPFISSKIPTEYINARIYEACDNRLSPDNLFYDPTSRDSYTRHLMTYLASVDVGARGEVAHEIKQRFQDFEAALGALDRSREKAFKTFRKHSETRMTGDLTFSQWHQTNAPAFCNAISNVEAASAALLSAGSVLIGPAAQRWNQDLRKIIDALTSDQSVPGISMMAEHPSASKDQELLNAVLSRKKAPAAKNALSVPAYYSPEYEDVVKDWIKAGPNEELCDEFYVRYAEGEIADEGGFGQEAREGELDYDYPPWISFHMNGRDEVIKTEVRDGDIDITLRFEKIKILAVSSGAW

Organism: NCBI:txid1095194

pLDDT: mean 77.44, std 13.42, range [34.84, 94.5]